Protein AF-A0A7J9MGR2-F1 (afdb_monomer_lite)

Radius of gyration: 21.32 Å; chains: 1; bounding box: 45×54×62 Å

Organism: Gossypium schwendimanii (NCBI:txid34291)

InterPro domains:
  IPR002013 SAC domain [PF02383] (3-116)
  IPR002013 SAC domain [PF02383] (129-214)
  IPR002013 SAC domain [PS50275] (44-270)

Structure (mmCIF, N/CA/C/O backbone):
data_AF-A0A7J9MGR2-F1
#
_entry.id   AF-A0A7J9MGR2-F1
#
loop_
_atom_site.group_PDB
_atom_site.id
_atom_site.type_symbol
_atom_site.label_atom_id
_atom_site.label_alt_id
_atom_site.label_comp_id
_atom_site.label_asym_id
_atom_site.label_entity_id
_atom_site.label_seq_id
_atom_site.pdbx_PDB_ins_code
_atom_site.Cartn_x
_atom_site.Cartn_y
_atom_site.Cartn_z
_atom_site.occupancy
_atom_site.B_iso_or_equiv
_atom_site.auth_seq_id
_atom_site.auth_comp_id
_atom_site.auth_asym_id
_atom_site.auth_atom_id
_atom_site.pdbx_PDB_model_num
ATOM 1 N N . LYS A 1 1 ? -20.712 -8.574 -1.474 1.00 91.88 1 LYS A N 1
ATOM 2 C CA . LYS A 1 1 ? -21.134 -8.616 -2.902 1.00 91.88 1 LYS A CA 1
ATOM 3 C C . LYS A 1 1 ? -19.896 -8.858 -3.752 1.00 91.88 1 LYS A C 1
ATOM 5 O O . LYS A 1 1 ? -18.931 -8.145 -3.523 1.00 91.88 1 LYS A O 1
ATOM 10 N N . CYS A 1 2 ? -19.903 -9.823 -4.676 1.00 92.25 2 CYS A N 1
ATOM 11 C CA . CYS A 1 2 ? -18.797 -9.977 -5.629 1.00 92.25 2 CYS A CA 1
ATOM 12 C C . CYS A 1 2 ? -18.753 -8.750 -6.557 1.00 92.25 2 CYS A C 1
ATOM 14 O O . CYS A 1 2 ? -19.798 -8.337 -7.066 1.00 92.25 2 CYS A O 1
ATOM 16 N N . VAL A 1 3 ? -17.585 -8.123 -6.692 1.00 89.81 3 VAL A N 1
ATOM 17 C CA . VAL A 1 3 ? -17.393 -6.878 -7.463 1.00 89.81 3 VAL A CA 1
ATOM 18 C C . VAL A 1 3 ? -16.413 -7.024 -8.623 1.00 89.81 3 VAL A C 1
ATOM 20 O O . VAL A 1 3 ? -16.317 -6.115 -9.437 1.00 89.81 3 VAL A O 1
ATOM 23 N N . GLY A 1 4 ? -15.722 -8.156 -8.717 1.00 86.38 4 GLY A N 1
ATOM 24 C CA . GLY A 1 4 ? -14.747 -8.432 -9.763 1.00 86.38 4 GLY A CA 1
ATOM 25 C C . GLY A 1 4 ? -13.870 -9.617 -9.387 1.00 86.38 4 GLY A C 1
ATOM 26 O O . GLY A 1 4 ? -14.163 -10.335 -8.428 1.00 86.38 4 GLY A O 1
ATOM 27 N N . SER A 1 5 ? -12.783 -9.788 -10.128 1.00 85.56 5 SER A N 1
ATOM 28 C CA . SER A 1 5 ? -11.755 -10.787 -9.856 1.00 85.56 5 SER A CA 1
ATOM 29 C C . SER A 1 5 ? -10.364 -10.164 -9.902 1.00 85.56 5 SER A C 1
ATOM 31 O O . SER A 1 5 ? -10.114 -9.283 -10.720 1.00 85.56 5 SER A O 1
ATOM 33 N N . TYR A 1 6 ? -9.463 -10.656 -9.061 1.00 85.75 6 TYR A N 1
ATOM 34 C CA . TYR A 1 6 ? -8.044 -10.330 -9.046 1.00 85.75 6 TYR A CA 1
ATOM 35 C C . TYR A 1 6 ? -7.254 -11.599 -9.341 1.00 85.75 6 TYR A C 1
ATOM 37 O O . TYR A 1 6 ? -7.359 -12.567 -8.590 1.00 85.75 6 TYR A O 1
ATOM 45 N N . LEU A 1 7 ? -6.520 -11.621 -10.458 1.00 83.06 7 LEU A N 1
ATOM 46 C CA . LEU A 1 7 ? -5.761 -12.798 -10.906 1.00 83.06 7 LEU A CA 1
ATOM 47 C C . LEU A 1 7 ? -6.623 -14.079 -10.970 1.00 83.06 7 LEU A C 1
ATOM 49 O O . LEU A 1 7 ? -6.182 -15.163 -10.611 1.00 83.06 7 LEU A O 1
ATOM 53 N N . GLY A 1 8 ? -7.890 -13.943 -11.377 1.00 85.69 8 GLY A N 1
ATOM 54 C CA . GLY A 1 8 ? -8.864 -15.043 -11.425 1.00 85.69 8 GLY A CA 1
ATOM 55 C C . GLY A 1 8 ? -9.597 -15.338 -10.108 1.00 85.69 8 GLY A C 1
ATOM 56 O O . GLY A 1 8 ? -10.613 -16.030 -10.127 1.00 85.69 8 GLY A O 1
ATOM 57 N N . HIS A 1 9 ? -9.169 -14.767 -8.981 1.00 90.25 9 HIS A N 1
ATOM 58 C CA . HIS A 1 9 ? -9.813 -14.960 -7.680 1.00 90.25 9 HIS A CA 1
ATOM 59 C C . HIS A 1 9 ? -10.919 -13.927 -7.429 1.00 90.25 9 HIS A C 1
ATOM 61 O O . HIS A 1 9 ? -10.716 -12.741 -7.692 1.00 90.25 9 HIS A O 1
ATOM 67 N N . PRO A 1 10 ? -12.087 -14.316 -6.893 1.00 92.38 10 PRO A N 1
ATOM 68 C CA . PRO A 1 10 ? -13.193 -13.394 -6.662 1.00 92.38 10 PRO A CA 1
ATOM 69 C C . PRO A 1 10 ? -12.875 -12.362 -5.570 1.00 92.38 10 PRO A C 1
ATOM 71 O O . PRO A 1 10 ? -12.363 -12.689 -4.497 1.00 92.38 10 PRO A O 1
ATOM 74 N N . ILE A 1 11 ? -13.252 -11.109 -5.825 1.00 92.56 11 ILE A N 1
ATOM 75 C CA . ILE A 1 11 ? -13.156 -9.996 -4.877 1.00 92.56 11 ILE A CA 1
ATOM 76 C C . ILE A 1 11 ? -14.552 -9.646 -4.376 1.00 92.56 11 ILE A C 1
ATOM 78 O O . ILE A 1 11 ? -15.488 -9.421 -5.154 1.00 92.56 11 ILE A O 1
ATOM 82 N N . PHE A 1 12 ? -14.688 -9.508 -3.063 1.00 94.44 12 PHE A N 1
ATOM 83 C CA . PHE A 1 12 ? -15.935 -9.158 -2.410 1.00 94.44 12 PHE A CA 1
ATOM 84 C C . PHE A 1 12 ? -15.853 -7.781 -1.760 1.00 94.44 12 PHE A C 1
ATOM 86 O O . PHE A 1 12 ? -14.932 -7.476 -1.014 1.00 94.44 12 PHE A O 1
ATOM 93 N N . LYS A 1 13 ? -16.878 -6.962 -1.999 1.00 93.94 13 LYS A N 1
ATOM 94 C CA . LYS A 1 13 ? -17.123 -5.709 -1.282 1.00 93.94 13 LYS A CA 1
ATOM 95 C C . LYS A 1 13 ? -18.045 -5.947 -0.090 1.00 93.94 13 LYS A C 1
ATOM 97 O O . LYS A 1 13 ? -19.117 -6.558 -0.252 1.00 93.94 13 LYS A O 1
ATOM 102 N N . VAL A 1 14 ? -17.668 -5.418 1.072 1.00 94.25 14 VAL A N 1
ATOM 103 C CA . VAL A 1 14 ? -18.518 -5.369 2.271 1.00 94.25 14 VAL A CA 1
ATOM 104 C C . VAL A 1 14 ? -19.678 -4.403 2.014 1.00 94.25 14 VAL A C 1
ATOM 106 O O . VAL A 1 14 ? -19.471 -3.258 1.619 1.00 94.25 14 VAL A O 1
ATOM 109 N N . ILE A 1 15 ? -20.912 -4.883 2.188 1.00 93.38 15 ILE A N 1
ATOM 110 C CA . ILE A 1 15 ? -22.134 -4.100 1.917 1.00 93.38 15 ILE A CA 1
ATOM 111 C C . ILE A 1 15 ? -22.604 -3.366 3.175 1.00 93.38 15 ILE A C 1
ATOM 113 O O . ILE A 1 15 ? -23.103 -2.249 3.094 1.00 93.38 15 ILE A O 1
ATOM 117 N N . SER A 1 16 ? -22.454 -4.008 4.329 1.00 92.19 16 SER A N 1
ATOM 118 C CA . SER A 1 16 ? -22.899 -3.494 5.617 1.00 92.19 16 SER A CA 1
ATOM 119 C C . SER A 1 16 ? -22.013 -4.044 6.721 1.00 92.19 16 SER A C 1
ATOM 121 O O . SER A 1 16 ? -21.716 -5.241 6.726 1.00 92.19 16 SER A O 1
ATOM 123 N N . LEU A 1 17 ? -21.662 -3.190 7.674 1.00 91.81 17 LEU A N 1
ATOM 124 C CA . LEU A 1 17 ? -21.061 -3.582 8.939 1.00 91.81 17 LEU A CA 1
ATOM 125 C C . LEU A 1 17 ? -22.097 -3.443 10.049 1.00 91.81 17 LEU A C 1
ATOM 127 O O . LEU A 1 17 ? -22.941 -2.548 10.017 1.00 91.81 17 LEU A O 1
ATOM 131 N N . LYS A 1 18 ? -22.033 -4.348 11.022 1.00 90.19 18 LYS A N 1
ATOM 132 C CA . LYS A 1 18 ? -22.873 -4.305 12.213 1.00 90.19 18 LYS A CA 1
ATOM 133 C C . LYS A 1 18 ? -22.039 -4.693 13.422 1.00 90.19 18 LYS A C 1
ATOM 135 O O . LYS A 1 18 ? -21.457 -5.775 13.451 1.00 90.19 18 LYS A O 1
ATOM 140 N N . VAL A 1 19 ? -22.018 -3.827 14.418 1.00 86.12 19 VAL A N 1
ATOM 141 C CA . VAL A 1 19 ? -21.391 -4.053 15.710 1.00 86.12 19 VAL A CA 1
ATOM 142 C C . VAL A 1 19 ? -22.407 -4.749 16.603 1.00 86.12 19 VAL A C 1
ATOM 144 O O . VAL A 1 19 ? -23.507 -4.252 16.854 1.00 86.12 19 VAL A O 1
ATOM 147 N N . LEU A 1 20 ? -22.049 -5.947 17.055 1.00 85.31 20 LEU A N 1
ATOM 148 C CA . LEU A 1 20 ? -22.888 -6.755 17.926 1.00 85.31 20 LEU A CA 1
ATOM 149 C C . LEU A 1 20 ? -22.376 -6.628 19.365 1.00 85.31 20 LEU A C 1
ATOM 151 O O . LEU A 1 20 ? -21.261 -7.064 19.647 1.00 85.31 20 LEU A O 1
ATOM 155 N N . PRO A 1 21 ? -23.155 -6.036 20.284 1.00 79.94 21 PRO A N 1
ATOM 156 C CA . PRO A 1 21 ? -22.754 -5.952 21.678 1.00 79.94 21 PRO A CA 1
ATOM 157 C C . PRO A 1 21 ? -22.824 -7.335 22.335 1.00 79.94 21 PRO A C 1
ATOM 159 O O . PRO A 1 21 ? -23.842 -8.026 22.255 1.00 79.94 21 PRO A O 1
ATOM 162 N N . CYS A 1 22 ? -21.758 -7.717 23.034 1.00 68.88 22 CYS A N 1
ATOM 163 C CA . CYS A 1 22 ? -21.736 -8.916 23.861 1.00 68.88 22 CYS A CA 1
ATOM 164 C C . CYS A 1 22 ? -22.220 -8.547 25.284 1.00 68.88 22 CYS A C 1
ATOM 166 O O . CYS A 1 22 ? -21.440 -8.098 26.111 1.00 68.88 22 CYS A O 1
ATOM 168 N N . VAL A 1 23 ? -23.514 -8.769 25.560 1.00 67.56 23 VAL A N 1
ATOM 169 C CA . VAL A 1 23 ? -24.157 -8.895 26.898 1.00 67.56 23 VAL A CA 1
ATOM 170 C C . VAL A 1 23 ? -24.705 -7.640 27.640 1.00 67.56 23 VAL A C 1
ATOM 172 O O . VAL A 1 23 ? -24.005 -6.843 28.250 1.00 67.56 23 VAL A O 1
ATOM 175 N N . HIS A 1 24 ? -26.045 -7.581 27.671 1.00 57.78 24 HIS A N 1
ATOM 176 C CA . HIS A 1 24 ? -27.055 -7.362 28.740 1.00 57.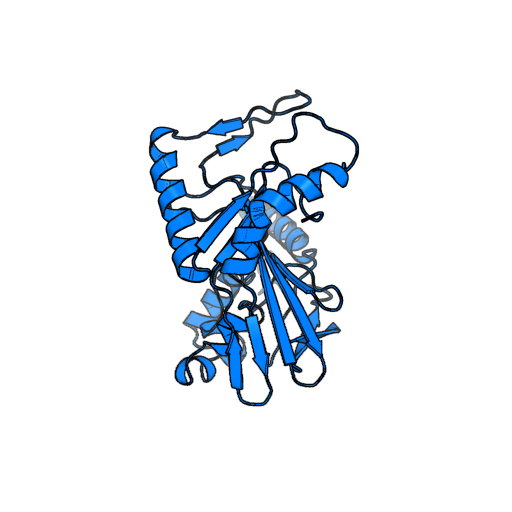78 24 HIS A CA 1
ATOM 177 C C . HIS A 1 24 ? -26.821 -6.689 30.129 1.00 57.78 24 HIS A C 1
ATOM 179 O O . HIS A 1 24 ? -27.777 -6.695 30.910 1.00 57.78 24 HIS A O 1
ATOM 185 N N . SER A 1 25 ? -25.697 -6.060 30.497 1.00 57.03 25 SER A N 1
ATOM 186 C CA . SER A 1 25 ? -25.506 -5.575 31.896 1.00 57.03 25 SER A CA 1
ATOM 187 C C . SER A 1 25 ? -25.773 -4.084 32.189 1.00 57.03 25 SER A C 1
ATOM 189 O O . SER A 1 25 ? -25.317 -3.575 33.211 1.00 57.03 25 SER A O 1
ATOM 191 N N . VAL A 1 26 ? -26.565 -3.368 31.383 1.00 55.06 26 VAL A N 1
ATOM 192 C CA . VAL A 1 26 ? -26.834 -1.920 31.607 1.00 55.06 26 VAL A CA 1
ATOM 193 C C . VAL A 1 26 ? -27.672 -1.637 32.874 1.00 55.06 26 VAL A C 1
ATOM 195 O O . VAL A 1 26 ? -27.828 -0.490 33.302 1.00 55.06 26 VAL A O 1
ATOM 198 N N . LYS A 1 27 ? -28.228 -2.673 33.517 1.00 58.03 27 LYS A N 1
ATOM 199 C CA . LYS A 1 27 ? -29.081 -2.488 34.702 1.00 58.03 27 LYS A CA 1
ATOM 200 C C . LYS A 1 27 ? -28.315 -1.996 35.940 1.00 58.03 27 LYS A C 1
ATOM 202 O O . LYS A 1 27 ? -28.916 -1.267 36.721 1.00 58.03 27 LYS A O 1
ATOM 207 N N . ASN A 1 28 ? -27.014 -2.290 36.072 1.00 62.38 28 ASN A N 1
ATOM 208 C CA . ASN A 1 28 ? -26.230 -1.984 37.283 1.00 62.38 28 ASN A CA 1
ATOM 209 C C . ASN A 1 28 ? -25.047 -1.011 37.070 1.00 62.38 28 ASN A C 1
ATOM 211 O O . ASN A 1 28 ? -24.280 -0.794 38.004 1.00 62.38 28 ASN A O 1
ATOM 215 N N . SER A 1 29 ? -24.877 -0.423 35.882 1.00 73.62 29 SER A N 1
ATOM 216 C CA . SER A 1 29 ? -23.760 0.497 35.600 1.00 73.62 29 SER A CA 1
ATOM 217 C C . SER A 1 29 ? -23.978 1.896 36.193 1.00 73.62 29 SER A C 1
ATOM 219 O O . SER A 1 29 ? -25.113 2.399 36.225 1.00 73.62 29 SER A O 1
ATOM 221 N N . THR A 1 30 ? -22.888 2.551 36.613 1.00 81.94 30 THR A N 1
ATOM 222 C CA . THR A 1 30 ? -22.917 3.929 37.135 1.00 81.94 30 THR A CA 1
ATOM 223 C C . THR A 1 30 ? -23.313 4.940 36.042 1.00 81.94 30 THR A C 1
ATOM 225 O O . THR A 1 30 ? -23.204 4.640 34.846 1.00 81.94 30 THR A O 1
ATOM 228 N N . PRO A 1 31 ? -23.791 6.147 36.401 1.00 81.50 31 PRO A N 1
ATOM 229 C CA . PRO A 1 31 ? -24.117 7.195 35.428 1.00 81.50 31 PRO A CA 1
ATOM 230 C C . PRO A 1 31 ? -22.944 7.561 34.503 1.00 81.50 31 PRO A C 1
ATOM 232 O O . PRO A 1 31 ? -23.142 7.775 33.306 1.00 81.50 31 PRO A O 1
ATOM 235 N N . GLU A 1 32 ? -21.720 7.578 35.028 1.00 82.62 32 GLU A N 1
ATOM 236 C CA . GLU A 1 32 ? -20.496 7.884 34.285 1.00 82.62 32 GLU A CA 1
ATOM 237 C C . GLU A 1 32 ? -20.170 6.776 33.278 1.00 82.62 32 GLU A C 1
ATOM 239 O O . GLU A 1 32 ? -19.890 7.071 32.117 1.00 82.62 32 GLU A O 1
ATOM 244 N N . GLN A 1 33 ? -20.294 5.505 33.679 1.00 80.56 33 GLN A N 1
ATOM 245 C CA . GLN A 1 33 ? -20.116 4.358 32.781 1.00 80.56 33 GLN A CA 1
ATOM 246 C C . GLN A 1 33 ? -21.119 4.400 31.627 1.00 80.56 33 GLN A C 1
ATOM 248 O O . GLN A 1 33 ? -20.733 4.259 30.470 1.00 80.56 33 GLN A O 1
ATOM 253 N N . LYS A 1 34 ? -22.390 4.708 31.915 1.00 80.94 34 LYS A N 1
ATOM 254 C CA . LYS A 1 34 ? -23.427 4.876 30.882 1.00 80.94 34 LYS A CA 1
ATOM 255 C C . LYS A 1 34 ? -23.109 6.019 29.921 1.00 80.94 34 LYS A C 1
ATOM 257 O O . LYS A 1 34 ? -23.429 5.928 28.737 1.00 80.94 34 LYS A O 1
ATOM 262 N N . LYS A 1 35 ? -22.504 7.110 30.400 1.00 85.50 35 LYS A N 1
ATOM 263 C CA . LYS A 1 35 ? -22.091 8.230 29.543 1.00 85.50 35 LYS A CA 1
ATOM 264 C C . LYS A 1 35 ? -20.983 7.804 28.577 1.00 85.50 35 LYS A C 1
ATOM 266 O O . LYS A 1 35 ? -21.115 8.044 27.381 1.00 85.50 35 LYS A O 1
ATOM 271 N N . VAL A 1 36 ? -19.955 7.128 29.086 1.00 85.06 36 VAL A N 1
ATOM 272 C CA . VAL A 1 36 ? -18.818 6.634 28.293 1.00 85.06 36 VAL A CA 1
ATOM 273 C C . VAL A 1 36 ? -19.258 5.559 27.292 1.00 85.06 36 VAL A C 1
ATOM 275 O O . VAL A 1 36 ? -18.935 5.650 26.110 1.00 85.06 36 VAL A O 1
ATOM 278 N N . GLU A 1 37 ? -20.070 4.587 27.711 1.00 83.19 37 GLU A N 1
ATOM 279 C CA . GLU A 1 37 ? -20.631 3.562 26.817 1.00 83.19 37 GLU A CA 1
ATOM 280 C C . GLU A 1 37 ? -21.461 4.177 25.685 1.00 83.19 37 GLU A C 1
ATOM 282 O O . GLU A 1 37 ? -21.371 3.739 24.536 1.00 83.19 37 GLU A O 1
ATOM 287 N N . ASN A 1 38 ? -22.250 5.215 25.980 1.00 83.88 38 ASN A N 1
ATOM 288 C CA . ASN A 1 38 ? -23.012 5.939 24.964 1.00 83.88 38 ASN A CA 1
ATOM 289 C C . ASN A 1 38 ? -22.102 6.667 23.968 1.00 83.88 38 ASN A C 1
ATOM 291 O O . ASN A 1 38 ? -22.426 6.724 22.781 1.00 83.88 38 ASN A O 1
ATOM 295 N N . GLU A 1 39 ? -20.985 7.223 24.428 1.00 86.75 39 GLU A N 1
ATOM 296 C CA . GLU A 1 39 ? -20.002 7.888 23.575 1.00 86.75 39 GLU A CA 1
ATOM 297 C C . GLU A 1 39 ? -19.312 6.890 22.637 1.00 86.75 39 GLU A C 1
ATOM 299 O O . GLU A 1 39 ? -19.376 7.057 21.417 1.00 86.75 39 GLU A O 1
ATOM 304 N N . PHE A 1 40 ? -18.796 5.777 23.165 1.00 85.81 40 PHE A N 1
ATOM 305 C CA . PHE A 1 40 ? -18.232 4.703 22.340 1.00 85.81 40 PHE A CA 1
ATOM 306 C C . PHE A 1 40 ? -19.260 4.100 21.384 1.00 85.81 40 PHE A C 1
ATOM 308 O O . PHE A 1 40 ? -18.958 3.875 20.216 1.00 85.81 40 PHE A O 1
ATOM 315 N N . SER A 1 41 ? -20.503 3.906 21.827 1.00 84.25 41 SER A N 1
ATOM 316 C CA . SER A 1 41 ? -21.581 3.416 20.960 1.00 84.25 41 SER A CA 1
ATOM 317 C C . SER A 1 41 ? -21.854 4.358 19.786 1.00 84.25 41 SER A C 1
ATOM 319 O O . SER A 1 41 ? -22.190 3.899 18.694 1.00 84.25 41 SER A O 1
ATOM 321 N N . ARG A 1 42 ? -21.718 5.678 19.975 1.00 86.31 42 ARG A N 1
ATOM 322 C CA . ARG A 1 42 ? -21.828 6.651 18.877 1.00 86.31 42 ARG A CA 1
ATOM 323 C C . ARG A 1 42 ? -20.659 6.522 17.907 1.00 86.31 42 ARG A C 1
ATOM 325 O O . ARG A 1 42 ? -20.906 6.498 16.706 1.00 86.31 42 ARG A O 1
ATOM 332 N N . LEU A 1 43 ? -19.431 6.390 18.406 1.00 86.69 43 LEU A N 1
ATOM 333 C CA . LEU A 1 43 ? -18.241 6.198 17.568 1.00 86.69 43 LEU A CA 1
ATOM 334 C C . LEU A 1 43 ? -18.318 4.893 16.761 1.00 86.69 43 LEU A C 1
ATOM 336 O O . LEU A 1 43 ? -18.082 4.894 15.556 1.00 86.69 43 LEU A O 1
ATOM 340 N N . LEU A 1 44 ? -18.758 3.800 17.385 1.00 86.25 44 LEU A N 1
ATOM 341 C CA . LEU A 1 44 ? -18.953 2.511 16.719 1.00 86.25 44 LEU A CA 1
ATOM 342 C C . LEU A 1 44 ? -20.004 2.595 15.604 1.00 86.25 44 LEU A C 1
ATOM 344 O O . LEU A 1 44 ? -19.780 2.072 14.516 1.00 86.25 44 LEU A O 1
ATOM 348 N N . LYS A 1 45 ? -21.102 3.334 15.813 1.00 85.75 45 LYS A N 1
ATOM 349 C CA . LYS A 1 45 ? -22.097 3.607 14.757 1.00 85.75 45 LYS A CA 1
ATOM 350 C C . LYS A 1 45 ? -21.539 4.420 13.589 1.00 85.75 45 LYS A C 1
ATOM 352 O O . LYS A 1 45 ? -22.058 4.318 12.479 1.00 85.75 45 LYS A O 1
ATOM 357 N N . VAL A 1 46 ? -20.527 5.257 13.819 1.00 86.00 46 VAL A N 1
ATOM 358 C CA . VAL A 1 46 ? -19.813 5.945 12.732 1.00 86.00 46 VAL A CA 1
ATOM 359 C C . VAL A 1 46 ? -18.932 4.947 11.985 1.00 86.00 46 VAL A C 1
ATOM 361 O O . VAL A 1 46 ? -18.991 4.902 10.759 1.00 86.00 46 VAL A O 1
ATOM 364 N N . ALA A 1 47 ? -18.203 4.088 12.700 1.00 83.44 47 ALA A N 1
ATOM 365 C CA . ALA A 1 47 ? -17.3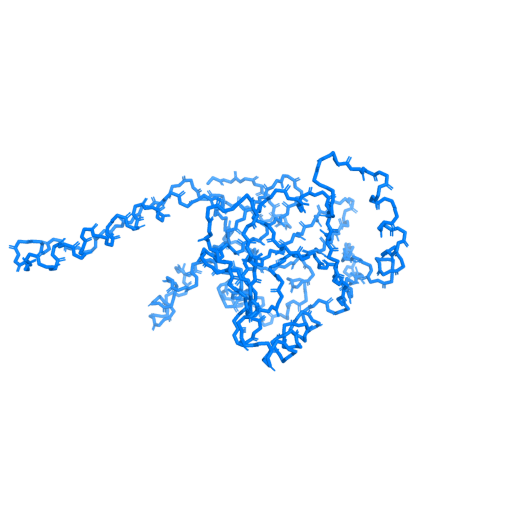83 3.042 12.092 1.00 83.44 47 ALA A CA 1
ATOM 366 C C . ALA A 1 47 ? -18.210 2.045 11.253 1.00 83.44 47 ALA A C 1
ATOM 368 O O . ALA A 1 47 ? -17.759 1.625 10.191 1.00 83.44 47 ALA A O 1
ATOM 369 N N . GLU A 1 48 ? -19.454 1.734 11.637 1.00 87.50 48 GLU A N 1
ATOM 370 C CA . GLU A 1 48 ? -20.377 0.913 10.827 1.00 87.50 48 GLU A CA 1
ATOM 371 C C . GLU A 1 48 ? -20.676 1.505 9.439 1.00 87.50 48 GLU A C 1
ATOM 373 O O . GLU A 1 48 ? -21.030 0.774 8.514 1.00 87.50 48 GLU A O 1
ATOM 378 N N . ARG A 1 49 ? -20.526 2.825 9.275 1.00 86.56 49 ARG A N 1
ATOM 379 C CA . ARG A 1 49 ? -20.718 3.528 7.997 1.00 86.56 49 ARG A CA 1
ATOM 380 C C . ARG A 1 49 ? -19.461 3.544 7.132 1.00 86.56 49 ARG A C 1
ATOM 382 O O . ARG A 1 49 ? -19.479 4.165 6.072 1.00 86.56 49 ARG A O 1
ATOM 389 N N . THR A 1 50 ? -18.384 2.883 7.558 1.00 86.69 50 THR A N 1
ATOM 390 C CA . THR A 1 50 ? -17.158 2.768 6.764 1.00 86.69 50 THR A CA 1
ATOM 391 C C . THR A 1 50 ? -17.471 2.090 5.437 1.00 86.69 50 THR A C 1
ATOM 393 O O . THR A 1 50 ? -17.978 0.969 5.384 1.00 86.69 50 THR A O 1
ATOM 396 N N . THR A 1 51 ? -17.163 2.780 4.344 1.00 87.31 51 THR A N 1
ATOM 397 C CA . THR A 1 51 ? -17.347 2.275 2.983 1.00 87.31 51 THR A CA 1
ATOM 398 C C . THR A 1 51 ? -16.014 1.942 2.330 1.00 87.31 51 THR A C 1
ATOM 400 O O . THR A 1 51 ? -14.970 2.440 2.740 1.00 87.31 51 THR A O 1
ATOM 403 N N . GLY A 1 52 ? -16.066 1.160 1.250 1.00 88.75 52 GLY A N 1
ATOM 404 C CA . GLY A 1 52 ? -14.874 0.853 0.456 1.00 88.75 52 GLY A CA 1
ATOM 405 C C . GLY A 1 52 ? -14.014 -0.245 1.071 1.00 88.75 52 GLY A C 1
ATOM 406 O O . GLY A 1 52 ? -12.807 -0.234 0.889 1.00 88.75 52 GLY A O 1
ATOM 407 N N . LEU A 1 53 ? -14.628 -1.178 1.798 1.00 92.88 53 LEU A N 1
ATOM 408 C CA . LEU A 1 53 ? -13.943 -2.346 2.338 1.00 92.88 53 LEU A CA 1
ATOM 409 C C . LEU A 1 53 ? -14.074 -3.530 1.379 1.00 92.88 53 LEU A C 1
ATOM 411 O O . LEU A 1 53 ? -15.184 -3.854 0.932 1.00 92.88 53 LEU A O 1
ATOM 415 N N . TYR A 1 54 ? -12.948 -4.177 1.096 1.00 93.31 54 TYR A N 1
ATOM 416 C CA . TYR A 1 54 ? -12.844 -5.311 0.186 1.00 93.31 54 TYR A CA 1
ATOM 417 C C . TYR A 1 54 ? -12.046 -6.448 0.817 1.00 93.31 54 TYR A C 1
ATOM 419 O O . TYR A 1 54 ? -11.187 -6.230 1.668 1.00 93.31 54 TYR A O 1
ATOM 427 N N . PHE A 1 55 ? -12.347 -7.668 0.395 1.00 94.88 55 PHE A N 1
ATOM 428 C CA . PHE A 1 55 ? -11.636 -8.871 0.804 1.00 94.88 55 PHE A CA 1
ATOM 429 C C . PHE A 1 55 ? -11.739 -9.939 -0.289 1.00 94.88 55 PHE A C 1
ATOM 431 O O . PHE A 1 55 ? -12.612 -9.878 -1.163 1.00 94.88 55 PHE A O 1
ATOM 438 N N . SER A 1 56 ? -10.872 -10.941 -0.216 1.00 94.31 56 SER A N 1
ATOM 439 C CA . SER A 1 56 ? -11.010 -12.192 -0.955 1.00 94.31 56 SER A CA 1
ATOM 440 C C . SER A 1 56 ? -10.760 -13.358 -0.005 1.00 94.31 56 SER A C 1
ATOM 442 O O . SER A 1 56 ? -10.002 -13.223 0.953 1.00 94.31 56 SER A O 1
ATOM 444 N N . TYR A 1 57 ? -11.432 -14.481 -0.248 1.00 94.50 57 TYR A N 1
ATOM 445 C CA . TYR A 1 57 ? -11.198 -15.718 0.500 1.00 94.50 57 TYR A CA 1
ATOM 446 C C . TYR A 1 57 ? -9.992 -16.495 -0.031 1.00 94.50 57 TYR A C 1
ATOM 448 O O . TYR A 1 57 ? -9.422 -17.296 0.703 1.00 94.50 57 TYR A O 1
ATOM 456 N N . ASP A 1 58 ? -9.603 -16.238 -1.282 1.00 92.38 58 ASP A N 1
ATOM 457 C CA . ASP A 1 58 ? -8.684 -17.098 -2.028 1.00 92.38 58 ASP A CA 1
ATOM 458 C C . ASP A 1 58 ? -7.349 -16.414 -2.344 1.00 92.38 58 ASP A C 1
ATOM 460 O O . ASP A 1 58 ? -6.395 -17.076 -2.739 1.00 92.38 58 ASP A O 1
ATOM 464 N N . THR A 1 59 ? -7.267 -15.090 -2.189 1.00 91.44 59 THR A N 1
ATOM 465 C CA . THR A 1 59 ? -6.056 -14.323 -2.496 1.00 91.44 59 THR A CA 1
ATOM 466 C C . THR A 1 59 ? -5.847 -13.165 -1.529 1.00 91.44 59 THR A C 1
ATOM 468 O O . THR A 1 59 ? -6.786 -12.645 -0.919 1.00 91.44 59 THR A O 1
ATOM 471 N N . ASN A 1 60 ? -4.593 -12.755 -1.381 1.00 92.19 60 ASN A N 1
ATOM 472 C CA . ASN A 1 60 ? -4.202 -11.680 -0.490 1.00 92.19 60 ASN A CA 1
ATOM 473 C C . ASN A 1 60 ? -4.216 -10.332 -1.230 1.00 92.19 60 ASN A C 1
ATOM 475 O O . ASN A 1 60 ? -3.299 -10.015 -1.975 1.00 92.19 60 ASN A O 1
ATOM 479 N N . LEU A 1 61 ? -5.237 -9.515 -0.961 1.00 91.94 61 LEU A N 1
ATOM 480 C CA . LEU A 1 61 ? -5.407 -8.188 -1.574 1.00 91.94 61 LEU A CA 1
ATOM 481 C C . LEU A 1 61 ? -4.500 -7.096 -0.983 1.00 91.94 61 LEU A C 1
ATOM 483 O O . LEU A 1 61 ? -4.521 -5.962 -1.452 1.00 91.94 61 LEU A O 1
ATOM 487 N N . THR A 1 62 ? -3.754 -7.397 0.083 1.00 92.69 62 THR A N 1
ATOM 488 C CA . THR A 1 62 ? -2.845 -6.427 0.720 1.00 92.69 62 THR A CA 1
ATOM 489 C C . THR A 1 62 ? -1.496 -6.327 0.006 1.00 92.69 62 THR A C 1
ATOM 491 O O . THR A 1 62 ? -0.682 -5.490 0.367 1.00 92.69 62 THR A O 1
ATOM 494 N N . LEU A 1 63 ? -1.226 -7.188 -0.972 1.00 92.12 63 LEU A N 1
ATOM 495 C CA . LEU A 1 63 ? 0.027 -7.213 -1.717 1.00 92.12 63 LEU A CA 1
ATOM 496 C C . LEU A 1 63 ? -0.248 -6.926 -3.191 1.00 92.12 63 LEU A C 1
ATOM 498 O O . LEU A 1 63 ? -1.266 -7.369 -3.716 1.00 92.12 63 LEU A O 1
ATOM 502 N N . SER A 1 64 ? 0.688 -6.245 -3.853 1.00 92.88 64 SER A N 1
ATOM 503 C CA . SER A 1 64 ? 0.679 -6.108 -5.309 1.00 92.88 64 SER A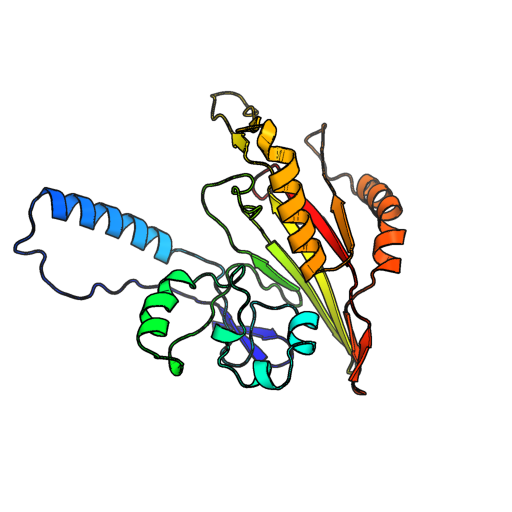 CA 1
ATOM 504 C C . SER A 1 64 ? 0.950 -7.441 -6.006 1.00 92.88 64 SER A C 1
ATOM 506 O O . SER A 1 64 ? 1.526 -8.366 -5.427 1.00 92.88 64 SER A O 1
ATOM 508 N N . THR A 1 65 ? 0.614 -7.520 -7.291 1.00 92.25 65 THR A N 1
ATOM 509 C CA . THR A 1 65 ? 0.797 -8.700 -8.146 1.00 92.25 65 THR A CA 1
ATOM 510 C C . THR A 1 65 ? 2.248 -9.173 -8.136 1.00 92.25 65 THR A C 1
ATOM 512 O O . THR A 1 65 ? 2.499 -10.363 -7.954 1.00 92.25 65 THR A O 1
ATOM 515 N N . GLN A 1 66 ? 3.209 -8.250 -8.265 1.00 94.19 66 GLN A N 1
ATOM 516 C CA . GLN A 1 66 ? 4.635 -8.582 -8.195 1.00 94.19 66 GLN A CA 1
ATOM 517 C C . GLN A 1 66 ? 4.998 -9.185 -6.834 1.00 94.19 66 GLN A C 1
ATOM 519 O O . GLN A 1 66 ? 5.592 -10.258 -6.769 1.00 94.19 66 GLN A O 1
ATOM 524 N N . ARG A 1 67 ? 4.572 -8.550 -5.733 1.00 92.88 67 ARG A N 1
ATOM 525 C CA . ARG A 1 67 ? 4.867 -9.041 -4.378 1.00 92.88 67 ARG A CA 1
ATOM 526 C C . ARG A 1 67 ? 4.220 -10.396 -4.102 1.00 92.88 67 ARG A C 1
ATOM 528 O O . ARG A 1 67 ? 4.831 -11.221 -3.434 1.00 92.88 67 ARG A O 1
ATOM 535 N N . LEU A 1 68 ? 3.017 -10.642 -4.617 1.00 91.81 68 LEU A N 1
ATOM 536 C CA . LEU A 1 68 ? 2.353 -11.945 -4.541 1.00 91.81 68 LEU A CA 1
ATOM 537 C C . LEU A 1 68 ? 3.091 -13.016 -5.333 1.00 91.81 68 LEU A C 1
ATOM 539 O O . LEU A 1 68 ? 3.213 -14.151 -4.868 1.00 91.81 68 LEU A O 1
ATOM 543 N N . TYR A 1 69 ? 3.583 -12.665 -6.520 1.00 91.44 69 TYR A N 1
ATOM 544 C CA . TYR A 1 69 ? 4.369 -13.576 -7.338 1.00 91.44 69 TYR A CA 1
ATOM 545 C C . TYR A 1 69 ? 5.659 -13.978 -6.615 1.00 91.44 69 TYR A C 1
ATOM 547 O O . TYR A 1 69 ? 5.940 -15.174 -6.484 1.00 91.44 69 TYR A O 1
ATOM 555 N N . ASP A 1 70 ? 6.358 -12.986 -6.060 1.00 91.88 70 ASP A N 1
ATOM 556 C CA . ASP A 1 70 ? 7.631 -13.132 -5.352 1.00 91.88 70 ASP A CA 1
ATOM 557 C C . ASP A 1 70 ? 7.503 -13.772 -3.959 1.00 91.88 70 ASP A C 1
ATOM 559 O O . ASP A 1 70 ? 8.517 -14.102 -3.339 1.00 91.88 70 ASP A O 1
ATOM 563 N N . LEU A 1 71 ? 6.281 -14.003 -3.454 1.00 89.62 71 LEU A N 1
ATOM 564 C CA . LEU A 1 71 ? 6.091 -14.794 -2.239 1.00 89.62 71 LEU A CA 1
ATOM 565 C C . LEU A 1 71 ? 6.706 -16.186 -2.427 1.00 89.62 71 LEU A C 1
ATOM 567 O O . LEU A 1 71 ? 6.320 -16.955 -3.315 1.00 89.62 71 LEU A O 1
ATOM 571 N N . GLY A 1 72 ? 7.633 -16.532 -1.533 1.00 86.25 72 GLY A N 1
ATOM 572 C CA . GLY A 1 72 ? 8.214 -17.867 -1.473 1.00 86.25 72 GLY A CA 1
ATOM 573 C C . GLY A 1 72 ? 7.151 -18.947 -1.250 1.00 86.25 72 GLY A C 1
ATOM 574 O O . GLY A 1 72 ? 6.089 -18.693 -0.676 1.00 86.25 72 GLY A O 1
ATOM 575 N N . ASN A 1 73 ? 7.453 -20.176 -1.679 1.00 86.00 73 ASN A N 1
ATOM 576 C CA . ASN A 1 73 ? 6.531 -21.313 -1.573 1.00 86.00 73 ASN A CA 1
ATOM 577 C C . ASN A 1 73 ? 6.046 -21.549 -0.135 1.00 86.00 73 ASN A C 1
ATOM 579 O O . ASN A 1 73 ? 4.876 -21.854 0.070 1.00 86.00 73 ASN A O 1
ATOM 583 N N . GLU A 1 74 ? 6.916 -21.356 0.860 1.00 86.31 74 GLU A N 1
ATOM 584 C CA . GLU A 1 74 ? 6.547 -21.466 2.276 1.00 86.31 74 GLU A CA 1
ATOM 585 C C . GLU A 1 74 ? 5.513 -20.410 2.680 1.00 86.31 74 GLU A C 1
ATOM 587 O O . GLU A 1 74 ? 4.505 -20.736 3.305 1.00 86.31 74 GLU A O 1
ATOM 592 N N . SER A 1 75 ? 5.713 -19.156 2.266 1.00 87.00 75 SER A N 1
ATOM 593 C CA . SER A 1 75 ? 4.792 -18.059 2.566 1.00 87.00 75 SER A CA 1
ATOM 594 C C . SER A 1 75 ? 3.426 -18.259 1.912 1.00 87.00 75 SER A C 1
ATOM 596 O O . SER A 1 75 ? 2.411 -17.970 2.541 1.00 87.00 75 SER A O 1
ATOM 598 N N . LYS A 1 76 ? 3.379 -18.811 0.692 1.00 86.06 76 LYS A N 1
ATOM 599 C CA . LYS A 1 76 ? 2.126 -19.126 -0.022 1.00 86.06 76 LYS A CA 1
ATOM 600 C C . LYS A 1 76 ? 1.268 -20.174 0.698 1.00 86.06 76 LYS A C 1
ATOM 602 O O . LYS A 1 76 ? 0.054 -20.174 0.525 1.00 86.06 76 LYS A O 1
ATOM 607 N N . MET A 1 77 ? 1.876 -21.031 1.523 1.00 87.69 77 MET A N 1
ATOM 608 C CA . MET A 1 77 ? 1.168 -22.039 2.326 1.00 87.69 77 MET A CA 1
ATOM 609 C C . MET A 1 77 ? 0.601 -21.479 3.637 1.00 87.69 77 MET A C 1
ATOM 611 O O . MET A 1 77 ? -0.198 -22.143 4.299 1.00 87.69 77 MET A O 1
ATOM 615 N N . LEU A 1 78 ? 1.018 -20.278 4.047 1.00 90.94 78 LEU A N 1
ATOM 616 C CA . LEU A 1 78 ? 0.512 -19.656 5.265 1.00 90.94 78 LEU A CA 1
ATOM 617 C C . LEU A 1 78 ? -0.926 -19.151 5.067 1.00 90.94 78 LEU A C 1
ATOM 619 O O . LEU A 1 78 ? -1.314 -18.819 3.951 1.00 90.94 78 LEU A O 1
ATOM 623 N N . PRO A 1 79 ? -1.724 -19.008 6.136 1.00 92.06 79 PRO A N 1
ATOM 624 C CA . PRO A 1 79 ? -3.006 -18.312 6.058 1.00 92.06 79 PRO A CA 1
ATOM 625 C C . PRO A 1 79 ? -2.851 -16.877 5.528 1.00 92.06 79 PRO A C 1
ATOM 627 O O . PRO A 1 79 ? -1.864 -16.209 5.846 1.00 92.06 79 PRO A O 1
ATOM 630 N N . LEU A 1 80 ? -3.853 -16.368 4.796 1.00 92.88 80 LEU A N 1
ATOM 631 C CA . LEU A 1 80 ? -3.809 -15.042 4.154 1.00 92.88 80 LEU A CA 1
ATOM 632 C C . LEU A 1 80 ? -3.412 -13.911 5.115 1.00 92.88 80 LEU A C 1
ATOM 634 O O . LEU A 1 80 ? -2.662 -13.017 4.739 1.00 92.88 80 LEU A O 1
ATOM 638 N N . TRP A 1 81 ? -3.860 -13.961 6.372 1.00 91.94 81 TRP A N 1
ATOM 639 C CA . TRP A 1 81 ? -3.525 -12.948 7.377 1.00 91.94 81 TRP A CA 1
ATOM 640 C C . TRP A 1 81 ? -2.039 -12.908 7.753 1.00 91.94 81 TRP A C 1
ATOM 642 O O . TRP A 1 81 ? -1.544 -11.843 8.107 1.00 91.94 81 TRP A O 1
ATOM 652 N N . ARG A 1 82 ? -1.310 -14.029 7.652 1.00 91.81 82 ARG A N 1
ATOM 653 C CA . ARG A 1 82 ? 0.147 -14.069 7.882 1.00 91.81 82 ARG A CA 1
ATOM 654 C C . ARG A 1 82 ? 0.944 -13.597 6.677 1.00 91.81 82 ARG A C 1
ATOM 656 O O . ARG A 1 82 ? 2.090 -13.193 6.830 1.00 91.81 82 ARG A O 1
ATOM 663 N N . GLN A 1 83 ? 0.348 -13.683 5.493 1.00 92.62 83 GLN A N 1
ATOM 664 C CA . GLN A 1 83 ? 0.920 -13.143 4.263 1.00 92.62 83 GLN A CA 1
ATOM 665 C C . GLN A 1 83 ? 0.664 -11.635 4.134 1.00 92.62 83 GLN A C 1
ATOM 667 O O . GLN A 1 83 ? 1.287 -10.979 3.302 1.00 92.62 83 GLN A O 1
ATOM 672 N N . ALA A 1 84 ? -0.298 -11.101 4.891 1.00 91.75 84 ALA A N 1
ATOM 673 C CA . ALA A 1 84 ? -0.797 -9.750 4.714 1.00 91.75 84 ALA A CA 1
ATOM 674 C C . ALA A 1 84 ? 0.270 -8.687 5.007 1.00 91.75 84 ALA A C 1
ATOM 676 O O . ALA A 1 84 ? 0.993 -8.774 5.996 1.00 91.75 84 ALA A O 1
ATOM 677 N N . GLU A 1 85 ? 0.322 -7.647 4.176 1.00 90.50 85 GLU A N 1
ATOM 678 C CA . GLU A 1 85 ? 1.083 -6.435 4.460 1.00 90.50 85 GLU A CA 1
ATOM 679 C C . GLU A 1 85 ? 0.345 -5.633 5.546 1.00 90.50 85 GLU A C 1
ATOM 681 O O . GLU A 1 85 ? -0.772 -5.156 5.299 1.00 90.50 85 GLU A O 1
ATOM 686 N N . PRO A 1 86 ? 0.944 -5.445 6.740 1.00 89.94 86 PRO A N 1
ATOM 687 C CA . PRO A 1 86 ? 0.276 -4.788 7.863 1.00 89.94 86 PRO A CA 1
ATOM 688 C C . PRO A 1 86 ? -0.247 -3.388 7.528 1.00 89.94 86 PRO A C 1
ATOM 690 O O . PRO A 1 86 ? -1.304 -2.991 8.014 1.00 89.94 86 PRO A O 1
ATOM 693 N N . ARG A 1 87 ? 0.445 -2.663 6.640 1.00 87.19 87 ARG A N 1
ATOM 694 C CA . ARG A 1 87 ? 0.044 -1.325 6.182 1.00 87.19 87 ARG A CA 1
ATOM 695 C C . ARG A 1 87 ? -1.214 -1.270 5.342 1.00 87.19 87 ARG A C 1
ATOM 697 O O . ARG A 1 87 ? -1.707 -0.168 5.144 1.00 87.19 87 ARG A O 1
ATOM 704 N N . PHE A 1 88 ? -1.697 -2.397 4.829 1.00 90.31 88 PHE A N 1
ATOM 705 C CA . PHE A 1 88 ? -2.941 -2.468 4.060 1.00 90.31 88 PHE A CA 1
ATOM 706 C C . PHE A 1 88 ? -4.016 -3.321 4.741 1.00 90.31 88 PHE A C 1
ATOM 708 O O . PHE A 1 88 ? -5.153 -3.381 4.273 1.00 90.31 88 PHE A O 1
ATOM 715 N N . LEU A 1 89 ? -3.700 -3.894 5.905 1.00 91.88 89 LEU A N 1
ATOM 716 C CA . LEU A 1 89 ? -4.620 -4.664 6.730 1.00 91.88 89 LEU A CA 1
ATOM 717 C C . LEU A 1 89 ? -5.482 -3.748 7.619 1.00 91.88 89 LEU A C 1
ATOM 719 O O . LEU A 1 89 ? -5.145 -3.466 8.771 1.00 91.88 89 LEU A O 1
ATOM 723 N N . TRP A 1 90 ? -6.629 -3.309 7.094 1.00 91.88 90 TRP A N 1
ATOM 724 C CA . TRP A 1 90 ? -7.544 -2.373 7.766 1.00 91.88 90 TRP A CA 1
ATOM 725 C C . TRP A 1 90 ? -8.046 -2.892 9.118 1.00 91.88 90 TRP A C 1
ATOM 727 O O . TRP A 1 90 ? -8.147 -2.141 10.085 1.00 91.88 90 TRP A O 1
ATOM 737 N N . ASN A 1 91 ? -8.354 -4.186 9.203 1.00 92.75 91 ASN A N 1
ATOM 738 C CA . ASN A 1 91 ? -8.872 -4.814 10.415 1.00 92.75 91 ASN A CA 1
ATOM 739 C C . ASN A 1 91 ? -7.793 -5.420 11.324 1.00 92.75 91 ASN A C 1
ATOM 741 O O . ASN A 1 91 ? -8.145 -6.201 12.203 1.00 92.75 91 ASN A O 1
ATOM 745 N N . SER A 1 92 ? -6.515 -5.066 11.149 1.00 91.44 92 SER A N 1
ATOM 746 C CA . SER A 1 92 ? -5.377 -5.622 11.904 1.00 91.44 92 SER A CA 1
ATOM 747 C C . SER A 1 92 ? -5.626 -5.676 13.414 1.00 91.44 92 SER A C 1
ATOM 749 O O . SER A 1 92 ? -5.591 -6.757 13.995 1.00 91.44 92 SER A O 1
ATOM 751 N N . TYR A 1 93 ? -6.009 -4.548 14.017 1.00 90.56 93 TYR A N 1
ATOM 752 C CA . TYR A 1 93 ? -6.290 -4.458 15.453 1.00 90.56 93 TYR A CA 1
ATOM 753 C C . TYR A 1 93 ? -7.427 -5.387 15.913 1.00 90.56 93 TYR A C 1
ATOM 755 O O . TYR A 1 93 ? -7.364 -5.995 16.976 1.00 90.56 93 TYR A O 1
ATOM 763 N N . MET A 1 94 ? -8.475 -5.555 15.096 1.00 90.06 94 MET A N 1
ATOM 764 C CA . MET A 1 94 ? -9.576 -6.477 15.417 1.00 90.06 94 MET A CA 1
ATOM 765 C C . MET A 1 94 ? -9.144 -7.946 15.335 1.00 90.06 94 MET A C 1
ATOM 767 O O . MET A 1 94 ? -9.727 -8.797 16.008 1.00 90.06 94 MET A O 1
ATOM 771 N N . LEU A 1 95 ? -8.145 -8.253 14.504 1.00 92.69 95 LEU A N 1
ATOM 772 C CA . LEU A 1 95 ? -7.627 -9.604 14.329 1.00 92.69 95 LEU A CA 1
ATOM 773 C C . LEU A 1 95 ? -6.700 -10.032 15.476 1.00 92.69 95 LEU A C 1
ATOM 775 O O . LEU A 1 95 ? -6.635 -11.228 15.744 1.00 92.69 95 LEU A O 1
ATOM 779 N N . GLU A 1 96 ? -6.049 -9.109 16.194 1.00 92.25 96 GLU A N 1
ATOM 780 C CA . GLU A 1 96 ? -5.116 -9.417 17.299 1.00 92.25 96 GLU A CA 1
ATOM 781 C C . GLU A 1 96 ? -5.722 -10.377 18.334 1.00 92.25 96 GLU A C 1
ATOM 783 O O . GLU A 1 96 ? -5.161 -11.434 18.625 1.00 92.25 96 GLU A O 1
ATOM 788 N N . ALA A 1 97 ? -6.939 -10.086 18.803 1.00 90.50 97 ALA A N 1
ATOM 789 C CA . ALA A 1 97 ? -7.623 -10.926 19.787 1.00 90.50 97 ALA A CA 1
ATOM 790 C C . ALA A 1 97 ? -7.918 -12.349 19.272 1.00 90.50 97 ALA A C 1
ATOM 792 O O . ALA A 1 97 ? -7.983 -13.298 20.054 1.00 90.50 97 ALA A O 1
ATOM 793 N N . LEU A 1 98 ? -8.116 -12.511 17.962 1.00 92.25 98 LEU A N 1
ATOM 794 C CA . LEU A 1 98 ? -8.355 -13.806 17.322 1.00 92.25 98 LEU A CA 1
ATOM 795 C C . LEU A 1 98 ? -7.038 -14.555 17.054 1.00 92.25 98 LEU A C 1
ATOM 797 O O . LEU A 1 98 ? -6.997 -15.782 17.188 1.00 92.25 98 LEU A O 1
ATOM 801 N N . ILE A 1 99 ? -5.962 -13.824 16.739 1.00 91.88 99 ILE A N 1
ATOM 802 C CA . ILE A 1 99 ? -4.597 -14.346 16.582 1.00 91.88 99 ILE A CA 1
ATOM 803 C C . ILE A 1 99 ? -4.121 -14.964 17.898 1.00 91.88 99 ILE A C 1
ATOM 805 O O . ILE A 1 99 ? -3.684 -16.117 17.909 1.00 91.88 99 ILE A O 1
ATOM 809 N N . ASP A 1 100 ? -4.309 -14.266 19.018 1.00 92.38 100 ASP A N 1
ATOM 810 C CA . ASP A 1 100 ? -3.943 -14.753 20.355 1.00 92.38 100 ASP A CA 1
ATOM 811 C C . ASP A 1 100 ? -4.661 -16.055 20.729 1.00 92.38 100 ASP A C 1
ATOM 813 O O . ASP A 1 100 ? -4.148 -16.890 21.481 1.00 92.38 100 ASP A O 1
ATOM 817 N N . LYS A 1 101 ? -5.866 -16.255 20.185 1.00 92.94 101 LYS A N 1
ATOM 818 C CA . LYS A 1 101 ? -6.670 -17.467 20.373 1.00 92.94 101 LYS A CA 1
ATOM 819 C C . LYS A 1 101 ? -6.417 -18.540 19.315 1.00 92.94 101 LYS A C 1
ATOM 821 O O . LYS A 1 101 ? -7.046 -19.593 19.389 1.00 92.94 101 LYS A O 1
ATOM 826 N N . LYS A 1 102 ? -5.484 -18.317 18.381 1.00 91.12 102 LYS A N 1
ATOM 827 C CA . LYS A 1 102 ? -5.121 -19.241 17.292 1.00 91.12 102 LYS A CA 1
ATOM 828 C C . LYS A 1 102 ? -6.324 -19.647 16.432 1.00 91.12 102 LYS A C 1
ATOM 830 O O . LYS A 1 102 ? -6.454 -20.799 16.023 1.00 91.12 102 LYS A O 1
ATOM 835 N N . LEU A 1 103 ? -7.222 -18.699 16.169 1.00 91.50 103 LEU A N 1
ATOM 836 C CA . LEU A 1 103 ? -8.447 -18.914 15.396 1.00 91.50 103 LEU A CA 1
ATOM 837 C C . LEU A 1 103 ? -8.228 -18.650 13.899 1.00 91.50 103 LEU A C 1
ATOM 839 O O . LEU A 1 103 ? -8.980 -17.899 13.283 1.00 91.50 103 LEU A O 1
ATOM 843 N N . ASP A 1 104 ? -7.211 -19.293 13.314 1.00 88.50 104 ASP A N 1
ATOM 844 C CA . ASP A 1 104 ? -6.765 -19.063 11.929 1.00 88.50 104 ASP A CA 1
ATOM 845 C C . ASP A 1 104 ? -7.893 -19.044 10.875 1.00 88.50 104 ASP A C 1
ATOM 847 O O . ASP A 1 104 ? -7.898 -18.126 10.053 1.00 88.50 104 ASP A O 1
ATOM 851 N N . PRO A 1 105 ? -8.896 -19.949 10.898 1.00 89.94 105 PRO A N 1
ATOM 852 C CA . PRO A 1 105 ? -9.977 -19.946 9.904 1.00 89.94 105 PRO A CA 1
ATOM 853 C C . PRO A 1 105 ? -10.883 -18.704 9.924 1.00 89.94 105 PRO A C 1
ATOM 855 O O . PRO A 1 105 ? -11.626 -18.476 8.974 1.00 89.94 105 PRO A O 1
ATOM 858 N N . TYR A 1 106 ? -10.854 -17.915 11.003 1.00 90.25 106 TYR A N 1
ATOM 859 C CA . TYR A 1 106 ? -11.674 -16.709 11.171 1.00 90.25 106 TYR A CA 1
ATOM 860 C C . TYR A 1 106 ? -10.905 -15.419 10.859 1.00 90.25 106 TYR A C 1
ATOM 862 O O . TYR A 1 106 ? -11.486 -14.332 10.867 1.00 90.25 106 TYR A O 1
ATOM 870 N N . LEU A 1 107 ? -9.602 -15.524 10.593 1.00 93.75 107 LEU A N 1
ATOM 871 C CA . LEU A 1 107 ? -8.724 -14.393 10.336 1.00 93.75 107 LEU A CA 1
ATOM 872 C C . LEU A 1 107 ? -8.750 -14.032 8.848 1.00 93.75 107 LEU A C 1
ATOM 874 O O . LEU A 1 107 ? -7.958 -14.537 8.053 1.00 93.75 107 LEU A O 1
ATOM 878 N N . LEU A 1 108 ? -9.676 -13.145 8.482 1.00 94.62 108 LEU A N 1
ATOM 879 C CA . LEU A 1 108 ? -9.855 -12.664 7.113 1.00 94.62 108 LEU A CA 1
ATOM 880 C C . LEU A 1 108 ? -9.302 -11.238 6.952 1.00 94.62 108 LEU A C 1
ATOM 882 O O . LEU A 1 108 ? -9.851 -10.309 7.556 1.00 94.62 108 LEU A O 1
ATOM 886 N N . PRO A 1 109 ? -8.259 -11.039 6.129 1.00 95.12 109 PRO A N 1
ATOM 887 C CA . PRO A 1 109 ? -7.765 -9.711 5.785 1.00 95.12 109 PRO A CA 1
ATOM 888 C C . PRO A 1 109 ? -8.801 -8.866 5.052 1.00 95.12 109 PRO A C 1
ATOM 890 O O . PRO A 1 109 ? -9.406 -9.310 4.075 1.00 95.12 109 PRO A O 1
ATOM 893 N N . VAL A 1 110 ? -8.967 -7.623 5.499 1.00 94.19 110 VAL A N 1
ATOM 894 C CA . VAL A 1 110 ? -9.805 -6.620 4.838 1.00 94.19 110 VAL A CA 1
ATOM 895 C C . VAL A 1 110 ? -8.936 -5.432 4.452 1.00 94.19 110 VAL A C 1
ATOM 897 O O . VAL A 1 110 ? -8.192 -4.913 5.282 1.00 94.19 110 VAL A O 1
ATOM 900 N N . VAL A 1 111 ? -9.065 -4.982 3.205 1.00 92.25 111 VAL A N 1
ATOM 901 C CA . VAL A 1 111 ? -8.444 -3.751 2.702 1.00 92.25 111 VAL A CA 1
ATOM 902 C C . VAL A 1 111 ? -9.495 -2.654 2.591 1.00 92.25 111 VAL A C 1
ATOM 904 O O . VAL A 1 111 ? -10.651 -2.918 2.250 1.00 92.25 111 VAL A O 1
ATOM 907 N N . GLN A 1 112 ? -9.099 -1.415 2.858 1.00 90.06 112 GLN A N 1
ATOM 908 C CA . GLN A 1 112 ? -9.903 -0.238 2.546 1.00 90.06 112 GLN A CA 1
ATOM 909 C C . GLN A 1 112 ? -9.413 0.362 1.220 1.00 90.06 112 GLN A C 1
ATOM 911 O O . GLN A 1 112 ? -8.238 0.256 0.888 1.00 90.06 112 GLN A O 1
ATOM 916 N N . GLY A 1 113 ? -10.305 0.947 0.421 1.00 86.44 113 GLY A N 1
ATOM 917 C CA . GLY A 1 113 ? -9.928 1.593 -0.833 1.00 86.44 113 GLY A CA 1
ATOM 918 C C . GLY A 1 113 ? -11.031 1.609 -1.883 1.00 86.44 113 GLY A C 1
ATOM 919 O O . GLY A 1 113 ? -12.219 1.775 -1.583 1.00 86.44 113 GLY A O 1
ATOM 920 N N . SER A 1 114 ? -10.637 1.458 -3.143 1.00 83.38 114 SER A N 1
ATOM 921 C CA . SER A 1 114 ? -11.556 1.397 -4.279 1.00 83.38 114 SER A CA 1
ATOM 922 C C . SER A 1 114 ? -11.040 0.432 -5.336 1.00 83.38 114 SER A C 1
ATOM 924 O O . SER A 1 114 ? -9.850 0.401 -5.618 1.00 83.38 114 SER A O 1
ATOM 926 N N . ILE A 1 115 ? -11.946 -0.348 -5.923 1.00 79.12 115 ILE A N 1
ATOM 927 C CA . ILE A 1 115 ? -11.622 -1.276 -7.010 1.00 79.12 115 ILE A CA 1
ATOM 928 C C . ILE A 1 115 ? -12.543 -0.942 -8.186 1.00 79.12 115 ILE A C 1
ATOM 930 O O . ILE A 1 115 ? -13.637 -1.508 -8.292 1.00 79.12 115 ILE A O 1
ATOM 934 N N . PRO A 1 116 ? -12.197 0.067 -9.006 1.00 69.38 116 PRO A N 1
ATOM 935 C CA . PRO A 1 116 ? -12.778 0.209 -10.336 1.00 69.38 116 PRO A CA 1
ATOM 936 C C . PRO A 1 116 ? -12.333 -0.955 -11.242 1.00 69.38 116 PRO A C 1
ATOM 938 O O . PRO A 1 116 ? -11.324 -1.609 -10.993 1.00 69.38 116 PRO A O 1
ATOM 941 N N . TYR A 1 117 ? -13.098 -1.245 -12.297 1.00 58.72 117 TYR A N 1
ATOM 942 C CA . TYR A 1 117 ? -12.759 -2.306 -13.254 1.00 58.72 117 TYR A CA 1
ATOM 943 C C . TYR A 1 117 ? -11.320 -2.132 -13.783 1.00 58.72 117 TYR A C 1
ATOM 945 O O . TYR A 1 117 ? -11.046 -1.158 -14.477 1.00 58.72 117 TYR A O 1
ATOM 953 N N . GLY A 1 118 ? -10.417 -3.067 -13.459 1.00 53.25 118 GLY A N 1
ATOM 954 C CA . GLY A 1 118 ? -9.027 -3.079 -13.948 1.00 53.25 118 GLY A CA 1
ATOM 955 C C . GLY A 1 118 ? -8.001 -2.262 -13.144 1.00 53.25 118 GLY A C 1
ATOM 956 O O . GLY A 1 118 ? -6.844 -2.172 -13.549 1.00 53.25 118 GLY A O 1
ATOM 957 N N . THR A 1 119 ? -8.366 -1.661 -12.008 1.00 55.16 119 THR A N 1
ATOM 958 C CA . THR A 1 119 ? -7.397 -0.975 -11.128 1.00 55.16 119 THR A CA 1
ATOM 959 C C . THR A 1 119 ? -7.756 -1.233 -9.672 1.00 55.16 119 THR A C 1
ATOM 961 O O . THR A 1 119 ? -8.907 -1.068 -9.270 1.00 55.16 119 THR A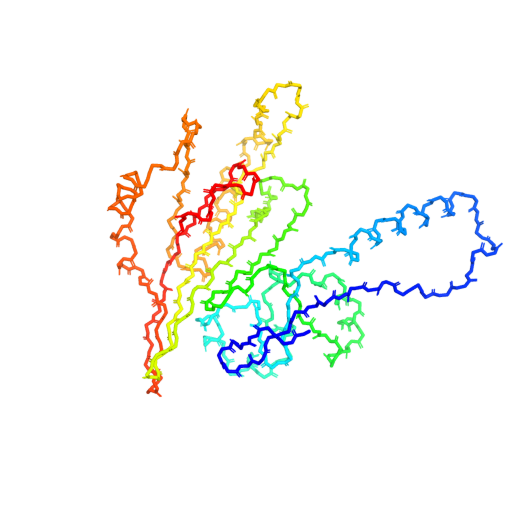 O 1
ATOM 964 N N . ILE A 1 120 ? -6.781 -1.657 -8.874 1.00 55.41 120 ILE A N 1
ATOM 965 C CA . ILE A 1 120 ? -6.933 -1.860 -7.437 1.00 55.41 120 ILE A CA 1
ATOM 966 C C . ILE A 1 120 ? -6.229 -0.713 -6.733 1.00 55.41 120 ILE A C 1
ATOM 968 O O . ILE A 1 120 ? -5.011 -0.601 -6.768 1.00 55.41 120 ILE A O 1
ATOM 972 N N . ASN A 1 121 ? -7.005 0.135 -6.066 1.00 51.00 121 ASN A N 1
ATOM 973 C CA . ASN A 1 121 ? -6.467 1.163 -5.188 1.00 51.00 121 ASN A CA 1
ATOM 974 C C . ASN A 1 121 ? -6.625 0.670 -3.751 1.00 51.00 121 ASN A C 1
ATOM 976 O O . ASN A 1 121 ? -7.729 0.722 -3.195 1.00 51.00 121 ASN A O 1
ATOM 980 N N . SER A 1 122 ? -5.530 0.208 -3.155 1.00 51.53 122 SER A N 1
ATOM 981 C CA . SER A 1 122 ? -5.453 -0.160 -1.744 1.00 51.53 122 SER A CA 1
ATOM 982 C C . SER A 1 122 ? -5.069 1.079 -0.939 1.00 51.53 122 SER A C 1
ATOM 984 O O . SER A 1 122 ? -3.990 1.648 -1.080 1.00 51.53 122 SER A O 1
ATOM 986 N N . SER A 1 123 ? -5.991 1.563 -0.113 1.00 43.91 123 SER A N 1
ATOM 987 C CA . SER A 1 123 ? -5.845 2.793 0.668 1.00 43.91 123 SER A CA 1
ATOM 988 C C . SER A 1 123 ? -6.081 2.509 2.144 1.00 43.91 123 SER A C 1
ATOM 990 O O . SER A 1 123 ? -7.210 2.214 2.528 1.00 43.91 123 SER A O 1
ATOM 992 N N . ILE A 1 124 ? -5.078 2.700 3.003 1.00 39.88 124 ILE A N 1
ATOM 993 C CA . ILE A 1 124 ? -5.379 2.879 4.428 1.00 39.88 124 ILE A CA 1
ATOM 994 C C . ILE A 1 124 ? -5.553 4.358 4.712 1.00 39.88 124 ILE A C 1
ATOM 996 O O . ILE A 1 124 ? -4.622 5.164 4.642 1.00 39.88 124 ILE A O 1
ATOM 1000 N N . LEU A 1 125 ? -6.788 4.705 5.064 1.00 36.09 125 LEU A N 1
ATOM 1001 C CA . LEU A 1 125 ? -7.123 6.022 5.557 1.00 36.09 125 LEU A CA 1
ATOM 1002 C C . LEU A 1 125 ? -6.874 6.047 7.070 1.00 36.09 125 LEU A C 1
ATOM 1004 O O . LEU A 1 125 ? -7.733 5.668 7.864 1.00 36.09 125 LEU A O 1
ATOM 1008 N N . TRP A 1 126 ? -5.690 6.506 7.473 1.00 35.41 126 TRP A N 1
ATOM 1009 C CA . TRP A 1 126 ? -5.463 6.922 8.855 1.00 35.41 126 TRP A CA 1
ATOM 1010 C C . TRP A 1 126 ? -6.222 8.227 9.083 1.00 35.41 126 TRP A C 1
ATOM 1012 O O . TRP A 1 126 ? -5.762 9.308 8.713 1.00 35.41 126 TRP A O 1
ATOM 1022 N N . HIS A 1 127 ? -7.426 8.116 9.642 1.00 36.06 127 HIS A N 1
ATOM 1023 C CA . HIS A 1 127 ? -8.180 9.282 10.070 1.00 36.06 127 HIS A CA 1
ATOM 1024 C C . HIS A 1 127 ? -7.385 10.024 11.160 1.00 36.06 127 HIS A C 1
ATOM 1026 O O . HIS A 1 127 ? -7.002 9.438 12.166 1.00 36.06 127 HIS A O 1
ATOM 1032 N N . GLU A 1 128 ? -7.176 11.321 10.918 1.00 40.81 128 GLU A N 1
ATOM 1033 C CA . GLU A 1 128 ? -6.802 12.381 11.876 1.00 40.81 128 GLU A CA 1
ATOM 1034 C C . GLU A 1 128 ? -5.342 12.829 12.007 1.00 40.81 128 GLU A C 1
ATOM 1036 O O . GLU A 1 128 ? -5.108 13.808 12.712 1.00 40.81 128 GLU A O 1
ATOM 1041 N N . LYS A 1 129 ? -4.362 12.274 11.283 1.00 57.19 129 LYS A N 1
ATOM 1042 C CA . LYS A 1 129 ? -3.009 12.873 11.275 1.00 57.19 129 LYS A CA 1
ATOM 1043 C C . LYS A 1 129 ? -2.541 13.178 9.861 1.00 57.19 129 LYS A C 1
ATOM 1045 O O . LYS A 1 129 ? -2.699 12.379 8.952 1.00 57.19 129 LYS A O 1
ATOM 1050 N N . ARG A 1 130 ? -2.028 14.387 9.654 1.00 72.69 130 ARG A N 1
ATOM 1051 C CA . ARG A 1 130 ? -1.233 14.761 8.482 1.00 72.69 130 ARG A CA 1
ATOM 1052 C C . ARG A 1 130 ? 0.233 14.495 8.841 1.00 72.69 130 ARG A C 1
ATOM 1054 O O . ARG A 1 130 ? 0.591 14.537 10.014 1.00 72.69 130 ARG A O 1
ATOM 1061 N N . GLY A 1 131 ? 1.063 14.190 7.849 1.00 81.94 131 GLY A N 1
ATOM 1062 C CA . GLY A 1 131 ? 2.494 13.970 8.076 1.00 81.94 131 GLY A CA 1
ATOM 1063 C C . GLY A 1 131 ? 2.889 12.524 8.353 1.00 81.94 131 GLY A C 1
ATOM 1064 O O . GLY A 1 131 ? 2.234 11.599 7.866 1.00 81.94 131 GLY A O 1
ATOM 1065 N N . ALA A 1 132 ? 3.983 12.352 9.089 1.00 87.12 132 ALA A N 1
ATOM 1066 C CA . ALA A 1 132 ? 4.541 11.070 9.507 1.00 87.12 132 ALA A CA 1
ATOM 1067 C C . ALA A 1 132 ? 4.696 10.979 11.030 1.00 87.12 132 ALA A C 1
ATOM 1069 O O . ALA A 1 132 ? 4.828 12.000 11.707 1.00 87.12 132 ALA A O 1
ATOM 1070 N N . ASP A 1 133 ? 4.694 9.753 11.553 1.00 87.50 133 ASP A N 1
ATOM 1071 C CA . ASP A 1 133 ? 5.129 9.465 12.922 1.00 87.50 133 ASP A CA 1
ATOM 1072 C C . ASP A 1 133 ? 6.669 9.470 13.051 1.00 87.50 133 ASP A C 1
ATOM 1074 O O . ASP A 1 133 ? 7.395 9.666 12.073 1.00 87.50 133 ASP A O 1
ATOM 1078 N N . SER A 1 134 ? 7.182 9.256 14.268 1.00 87.88 134 SER A N 1
ATOM 1079 C CA . SER A 1 134 ? 8.629 9.204 14.527 1.00 87.88 134 SER A CA 1
ATOM 1080 C C . SER A 1 134 ? 9.331 8.055 13.802 1.00 87.88 134 SER A C 1
ATOM 1082 O O . SER A 1 134 ? 10.526 8.145 13.528 1.00 87.88 134 SER A O 1
ATOM 1084 N N . GLU A 1 135 ? 8.612 6.986 13.465 1.00 88.94 135 GLU A N 1
ATOM 1085 C CA . GLU A 1 135 ? 9.156 5.819 12.769 1.00 88.94 135 GLU A CA 1
ATOM 1086 C C . GLU A 1 135 ? 9.191 6.017 11.246 1.00 88.94 135 GLU A C 1
ATOM 1088 O O . GLU A 1 135 ? 9.791 5.218 10.530 1.00 88.94 135 GLU A O 1
ATOM 1093 N N . GLY A 1 136 ? 8.618 7.114 10.742 1.00 88.50 136 GLY A N 1
ATOM 1094 C CA . GLY A 1 136 ? 8.548 7.419 9.318 1.00 88.50 136 GLY A CA 1
ATOM 1095 C C . GLY A 1 136 ? 7.306 6.850 8.632 1.00 88.50 136 GLY A C 1
ATOM 1096 O O . GLY A 1 136 ? 7.228 6.890 7.403 1.00 88.50 136 GLY A O 1
ATOM 1097 N N . HIS A 1 137 ? 6.304 6.352 9.359 1.00 89.06 137 HIS A N 1
ATOM 1098 C CA . HIS A 1 137 ? 5.036 5.956 8.749 1.00 89.06 137 HIS A CA 1
ATOM 1099 C C . HIS A 1 137 ? 4.198 7.193 8.447 1.00 89.06 137 HIS A C 1
ATOM 1101 O O . HIS A 1 137 ? 3.822 7.952 9.340 1.00 89.06 137 HIS A O 1
ATOM 1107 N N . VAL A 1 138 ? 3.892 7.394 7.167 1.00 88.50 138 VAL A N 1
ATOM 1108 C CA . VAL A 1 138 ? 3.069 8.521 6.724 1.00 88.50 138 VAL A CA 1
ATOM 1109 C C . VAL A 1 138 ? 1.592 8.192 6.825 1.00 88.50 138 VAL A C 1
ATOM 1111 O O . VAL A 1 138 ? 1.145 7.095 6.488 1.00 88.50 138 VAL A O 1
ATOM 1114 N N . ALA A 1 139 ? 0.807 9.186 7.207 1.00 83.75 139 ALA A N 1
ATOM 1115 C CA . ALA A 1 139 ? -0.634 9.098 7.110 1.00 83.75 139 ALA A CA 1
ATOM 1116 C C . ALA A 1 139 ? -1.108 9.173 5.650 1.00 83.75 139 ALA A C 1
ATOM 1118 O O . ALA A 1 139 ? -0.421 9.716 4.775 1.00 83.75 139 ALA A O 1
ATOM 1119 N N . ASN A 1 140 ? -2.330 8.696 5.402 1.00 81.88 140 ASN A N 1
ATOM 1120 C CA . ASN A 1 140 ? -2.961 8.670 4.075 1.00 81.88 140 ASN A CA 1
ATOM 1121 C C . ASN A 1 140 ? -2.094 7.984 3.004 1.00 81.88 140 ASN A C 1
ATOM 1123 O O . ASN A 1 140 ? -2.046 8.447 1.863 1.00 81.88 140 ASN A O 1
ATOM 1127 N N . PHE A 1 141 ? -1.372 6.928 3.385 1.00 87.69 141 PHE A N 1
ATOM 1128 C CA . PHE A 1 141 ? -0.601 6.129 2.443 1.00 87.69 141 PHE A CA 1
ATOM 1129 C C . PHE A 1 141 ? -1.538 5.277 1.581 1.00 87.69 141 PHE A C 1
ATOM 1131 O O . PHE A 1 141 ? -2.418 4.578 2.089 1.00 87.69 141 PHE A O 1
ATOM 1138 N N . VAL A 1 142 ? -1.349 5.353 0.270 1.00 88.19 142 VAL A N 1
ATOM 1139 C CA . VAL A 1 142 ? -2.149 4.660 -0.734 1.00 88.19 142 VAL A CA 1
ATOM 1140 C C . VAL A 1 142 ? -1.213 4.024 -1.747 1.00 88.19 142 VAL A C 1
ATOM 1142 O O . VAL A 1 142 ? -0.304 4.684 -2.253 1.00 88.19 142 VAL A O 1
ATOM 1145 N N . GLU A 1 143 ? -1.482 2.762 -2.055 1.00 92.25 143 GLU A N 1
ATOM 1146 C CA . GLU A 1 143 ? -0.912 2.050 -3.189 1.00 92.25 143 GLU A CA 1
ATOM 1147 C C . GLU A 1 143 ? -1.994 1.898 -4.258 1.00 92.25 143 GLU A C 1
ATOM 1149 O O . GLU A 1 143 ? -3.095 1.405 -3.998 1.00 92.25 143 GLU A O 1
ATOM 1154 N N . THR A 1 144 ? -1.679 2.364 -5.457 1.00 90.94 144 THR A N 1
ATOM 1155 C CA . THR A 1 144 ? -2.512 2.211 -6.644 1.00 90.94 144 THR A CA 1
ATOM 1156 C C . THR A 1 144 ? -1.836 1.204 -7.553 1.00 90.94 144 THR A C 1
ATOM 1158 O O . THR A 1 144 ? -0.703 1.420 -7.977 1.00 90.94 144 THR A O 1
ATOM 1161 N N . GLU A 1 145 ? -2.535 0.119 -7.858 1.00 92.56 145 GLU A N 1
ATOM 1162 C CA . GLU A 1 145 ? -2.089 -0.931 -8.760 1.00 92.56 145 GLU A CA 1
ATOM 1163 C C . GLU A 1 145 ? -3.001 -0.979 -9.993 1.00 92.56 145 GLU A C 1
ATOM 1165 O O . GLU A 1 145 ? -4.189 -1.309 -9.908 1.00 92.56 145 GLU A O 1
ATOM 1170 N N . GLN A 1 146 ? -2.447 -0.673 -11.163 1.00 90.56 146 GLN A N 1
ATOM 1171 C CA . GLN A 1 146 ? -3.119 -0.877 -12.442 1.00 90.56 146 GLN A CA 1
ATOM 1172 C C . GLN A 1 146 ? -2.751 -2.245 -13.004 1.00 90.56 146 GLN A C 1
ATOM 1174 O O . GLN A 1 146 ? -1.571 -2.566 -13.105 1.00 90.56 146 GLN A O 1
ATOM 1179 N N . ILE A 1 147 ? -3.753 -3.035 -13.405 1.00 90.06 147 ILE A N 1
ATOM 1180 C CA . ILE A 1 147 ? -3.544 -4.423 -13.828 1.00 90.06 147 ILE A CA 1
ATOM 1181 C C . ILE A 1 147 ? -4.194 -4.657 -15.174 1.00 90.06 147 ILE A C 1
ATOM 1183 O O . ILE A 1 147 ? -5.358 -4.319 -15.395 1.00 90.06 147 ILE A O 1
ATOM 1187 N N . ILE A 1 148 ? -3.440 -5.285 -16.065 1.00 88.56 148 ILE A N 1
ATOM 1188 C CA . ILE A 1 148 ? -3.875 -5.599 -17.418 1.00 88.56 148 ILE A CA 1
ATOM 1189 C C . ILE A 1 148 ? -3.587 -7.075 -17.678 1.00 88.56 148 ILE A C 1
ATOM 1191 O O . ILE A 1 148 ? -2.453 -7.524 -17.535 1.00 88.56 148 ILE A O 1
ATOM 1195 N N . GLN A 1 149 ? -4.615 -7.828 -18.071 1.00 87.00 149 GLN A N 1
ATOM 1196 C CA . GLN A 1 149 ? -4.488 -9.231 -18.467 1.00 87.00 149 GLN A CA 1
ATOM 1197 C C . GLN A 1 149 ? -4.938 -9.391 -19.918 1.00 87.00 149 GLN A C 1
ATOM 1199 O O . GLN A 1 149 ? -6.112 -9.188 -20.228 1.00 87.00 149 GLN A O 1
ATOM 1204 N N . ILE A 1 150 ? -4.003 -9.703 -20.817 1.00 86.94 150 ILE A N 1
ATOM 1205 C CA . ILE A 1 150 ? -4.250 -9.810 -22.262 1.00 86.94 150 ILE A CA 1
ATOM 1206 C C . ILE A 1 150 ? -3.427 -10.972 -22.820 1.00 86.94 150 ILE A C 1
ATOM 1208 O O . ILE A 1 150 ? -2.219 -11.014 -22.623 1.00 86.94 150 ILE A O 1
ATOM 1212 N N . ASN A 1 151 ? -4.065 -11.881 -23.566 1.00 88.19 151 ASN A N 1
ATOM 1213 C CA . ASN A 1 151 ? -3.403 -12.967 -24.308 1.00 88.19 151 ASN A CA 1
ATOM 1214 C C . ASN A 1 151 ? -2.392 -13.782 -23.474 1.00 88.19 151 ASN A C 1
ATOM 1216 O O . ASN A 1 151 ? -1.280 -14.021 -23.932 1.00 88.19 151 ASN A O 1
ATOM 1220 N N . GLY A 1 152 ? -2.747 -14.148 -22.238 1.00 86.38 152 GLY A N 1
ATOM 1221 C CA . GLY A 1 152 ? -1.861 -14.915 -21.350 1.00 86.38 152 GLY A CA 1
ATOM 1222 C C . GLY A 1 152 ? -0.808 -14.085 -20.607 1.00 86.38 152 GLY A C 1
ATOM 1223 O O . GLY A 1 152 ? -0.175 -14.578 -19.678 1.00 86.38 152 GLY A O 1
ATOM 1224 N N . PHE A 1 153 ? -0.657 -12.803 -20.945 1.00 90.50 153 PHE A N 1
ATOM 1225 C CA . PHE A 1 153 ? 0.211 -11.883 -20.220 1.00 90.50 153 PHE A CA 1
ATOM 1226 C C . PHE A 1 153 ? -0.551 -11.207 -19.086 1.00 90.50 153 PHE A C 1
ATOM 1228 O O . PHE A 1 153 ? -1.674 -10.732 -19.272 1.00 90.50 153 PHE A O 1
ATOM 1235 N N . THR A 1 154 ? 0.085 -11.117 -17.921 1.00 91.50 154 THR A N 1
ATOM 1236 C CA . THR A 1 154 ? -0.372 -10.301 -16.794 1.00 91.50 154 THR A CA 1
ATOM 1237 C C . THR A 1 154 ? 0.636 -9.191 -16.553 1.00 91.50 154 THR A C 1
ATOM 1239 O O . THR A 1 154 ? 1.801 -9.456 -16.272 1.00 91.50 154 THR A O 1
ATOM 1242 N N . SER A 1 155 ? 0.182 -7.948 -16.648 1.00 92.75 155 SER A N 1
ATOM 1243 C CA . SER A 1 155 ? 0.968 -6.764 -16.330 1.00 92.75 155 SER A CA 1
ATOM 1244 C C . SER A 1 155 ? 0.396 -6.055 -15.108 1.00 92.75 155 SER A C 1
ATOM 1246 O O . SER A 1 155 ? -0.824 -5.977 -14.956 1.00 92.75 155 SER A O 1
ATOM 1248 N N . SER A 1 156 ? 1.279 -5.543 -14.254 1.00 93.12 156 SER A N 1
ATOM 1249 C CA . SER A 1 156 ? 0.938 -4.701 -13.114 1.00 93.12 156 SER A CA 1
ATOM 1250 C C . SER A 1 156 ? 1.868 -3.490 -13.045 1.00 93.12 156 SER A C 1
ATOM 1252 O O . SER A 1 156 ? 3.079 -3.610 -13.235 1.00 93.12 156 SER A O 1
ATOM 1254 N N . PHE A 1 157 ? 1.295 -2.321 -12.777 1.00 94.75 157 PHE A N 1
ATOM 1255 C CA . PHE A 1 157 ? 2.030 -1.085 -12.543 1.00 94.75 157 PHE A CA 1
ATOM 1256 C C . PHE A 1 157 ? 1.579 -0.456 -11.229 1.00 94.75 157 PHE A C 1
ATOM 1258 O O . PHE A 1 157 ? 0.395 -0.163 -11.044 1.00 94.75 157 PHE A O 1
ATOM 1265 N N . VAL A 1 158 ? 2.534 -0.256 -10.323 1.00 95.06 158 VAL A N 1
ATOM 1266 C CA . VAL A 1 158 ? 2.292 0.276 -8.982 1.00 95.06 158 VAL A CA 1
ATOM 1267 C C . VAL A 1 158 ? 2.754 1.726 -8.888 1.00 95.06 158 VAL A C 1
ATOM 1269 O O . VAL A 1 158 ? 3.880 2.066 -9.253 1.00 95.06 158 VAL A O 1
ATOM 1272 N N . GLN A 1 159 ? 1.904 2.575 -8.321 1.00 92.94 159 GLN A N 1
ATOM 1273 C CA . GLN A 1 159 ? 2.227 3.934 -7.893 1.00 92.94 159 GLN A CA 1
ATOM 1274 C C . GLN A 1 159 ? 1.858 4.098 -6.421 1.00 92.94 159 GLN A C 1
ATOM 1276 O O . GLN A 1 159 ? 0.920 3.468 -5.929 1.00 92.94 159 GLN A O 1
ATOM 1281 N N . VAL A 1 160 ? 2.568 4.976 -5.712 1.00 92.88 160 VAL A N 1
ATOM 1282 C CA . VAL A 1 160 ? 2.256 5.267 -4.308 1.00 92.88 160 VAL A CA 1
ATOM 1283 C C . VAL A 1 160 ? 1.963 6.739 -4.094 1.00 92.88 160 VAL A C 1
ATOM 1285 O O . VAL A 1 160 ? 2.458 7.631 -4.783 1.00 92.88 160 VAL A O 1
ATOM 1288 N N . ARG A 1 161 ? 1.150 7.005 -3.086 1.00 89.19 161 ARG A N 1
ATOM 1289 C CA . ARG A 1 161 ? 0.757 8.341 -2.669 1.00 89.19 161 ARG A CA 1
ATOM 1290 C C . ARG A 1 161 ? 0.767 8.382 -1.151 1.00 89.19 161 ARG A C 1
ATOM 1292 O O . ARG A 1 161 ? 0.387 7.417 -0.501 1.00 89.19 161 ARG A O 1
ATOM 1299 N N . GLY A 1 162 ? 1.181 9.495 -0.564 1.00 87.56 162 GLY A N 1
ATOM 1300 C CA . GLY A 1 162 ? 1.145 9.636 0.890 1.00 87.56 162 GLY A CA 1
ATOM 1301 C C . GLY A 1 162 ? 1.285 11.073 1.348 1.00 87.56 162 GLY A C 1
ATOM 1302 O O . GLY A 1 162 ? 1.621 11.958 0.559 1.00 87.56 162 GLY A O 1
ATOM 1303 N N . SER A 1 163 ? 1.045 11.310 2.635 1.00 86.94 163 SER A N 1
ATOM 1304 C CA . SER A 1 163 ? 1.387 12.596 3.248 1.00 86.94 163 SER A CA 1
ATOM 1305 C C . SER A 1 163 ? 2.887 12.878 3.113 1.00 86.94 163 SER A C 1
ATOM 1307 O O . SER A 1 163 ? 3.698 11.953 3.003 1.00 86.94 163 SER A O 1
ATOM 1309 N N . ILE A 1 164 ? 3.258 14.159 3.136 1.00 87.69 164 ILE A N 1
ATOM 1310 C CA . ILE A 1 164 ? 4.665 14.579 3.194 1.00 87.69 164 ILE A CA 1
ATOM 1311 C C . ILE A 1 164 ? 5.308 13.975 4.462 1.00 87.69 164 ILE A C 1
ATOM 1313 O O . ILE A 1 164 ? 4.698 14.090 5.528 1.00 87.69 164 ILE A O 1
ATOM 1317 N N . PRO A 1 165 ? 6.496 13.339 4.384 1.00 89.81 165 PRO A N 1
ATOM 1318 C CA . PRO A 1 165 ? 7.086 12.558 5.475 1.00 89.81 165 PRO A CA 1
ATOM 1319 C C . PRO A 1 165 ? 7.797 13.427 6.521 1.00 89.81 165 PRO A C 1
ATOM 1321 O O . PRO A 1 165 ? 8.970 13.233 6.820 1.00 89.81 165 PRO A O 1
ATOM 1324 N N . PHE A 1 166 ? 7.074 14.395 7.074 1.00 87.12 166 PHE A N 1
ATOM 1325 C CA . PHE A 1 166 ? 7.507 15.197 8.212 1.00 87.12 166 PHE A CA 1
ATOM 1326 C C . PHE A 1 166 ? 6.444 15.133 9.297 1.00 87.12 166 PHE A C 1
ATOM 1328 O O . PHE A 1 166 ? 5.266 14.919 9.005 1.00 87.12 166 PHE A O 1
ATOM 1335 N N . LEU A 1 167 ? 6.838 15.363 10.540 1.00 82.81 167 LEU A N 1
ATOM 1336 C CA . LEU A 1 167 ? 5.876 15.642 11.591 1.00 82.81 167 LEU A CA 1
ATOM 1337 C C . LEU A 1 167 ? 5.395 17.086 11.393 1.00 82.81 167 LEU A C 1
ATOM 1339 O O . LEU A 1 167 ? 6.173 18.027 11.531 1.00 82.81 167 LEU A O 1
ATOM 1343 N N . TRP A 1 168 ? 4.142 17.282 10.988 1.00 75.25 168 TRP A N 1
ATOM 1344 C CA . TRP A 1 168 ? 3.598 18.625 10.793 1.00 75.25 168 TRP A CA 1
ATOM 1345 C C . TRP A 1 168 ? 2.161 18.729 11.261 1.00 75.25 168 TRP A C 1
ATOM 1347 O O . TRP A 1 168 ? 1.355 17.811 11.108 1.00 75.25 168 TRP A O 1
ATOM 1357 N N . GLU A 1 169 ? 1.851 19.896 11.804 1.00 69.81 169 GLU A N 1
ATOM 1358 C CA . GLU A 1 169 ? 0.517 20.254 12.242 1.00 69.81 169 GLU A CA 1
ATOM 1359 C C . GLU A 1 169 ? -0.042 21.338 11.331 1.00 69.81 169 GLU A C 1
ATOM 1361 O O . GLU A 1 169 ? 0.660 22.237 10.857 1.00 69.81 169 GLU A O 1
ATOM 1366 N N . GLN A 1 170 ? -1.336 21.223 11.056 1.00 67.94 170 GLN A N 1
ATOM 1367 C CA . GLN A 1 170 ? -2.086 22.263 10.380 1.00 67.94 170 GLN A CA 1
ATOM 1368 C C . GLN A 1 170 ? -2.809 23.071 11.447 1.00 67.94 170 GLN A C 1
ATOM 1370 O O . GLN A 1 170 ? -3.719 22.568 12.106 1.00 67.94 170 GLN A O 1
ATOM 1375 N N . ILE A 1 171 ? -2.409 24.327 11.606 1.00 65.62 171 ILE A N 1
ATOM 1376 C CA . ILE A 1 171 ? -3.029 25.219 12.577 1.00 65.62 171 ILE A CA 1
ATOM 1377 C C . ILE A 1 171 ? -4.359 25.668 11.982 1.00 65.62 171 ILE A C 1
ATOM 1379 O O . ILE A 1 171 ? -4.389 26.421 11.009 1.00 65.62 171 ILE A O 1
ATOM 1383 N N . VAL A 1 172 ? -5.461 25.168 12.541 1.00 60.12 172 VAL A N 1
ATOM 1384 C CA . VAL A 1 172 ? -6.808 25.562 12.124 1.00 60.12 172 VAL A CA 1
ATOM 1385 C C . VAL A 1 172 ? -7.071 26.977 12.635 1.00 60.12 172 VAL A C 1
ATOM 1387 O O . VAL A 1 172 ? -7.354 27.183 13.812 1.00 60.12 172 VAL A O 1
ATOM 1390 N N . ASP A 1 173 ? -6.969 27.958 11.745 1.00 60.28 173 ASP A N 1
ATOM 1391 C CA . ASP A 1 173 ? -7.400 29.333 11.978 1.00 60.28 173 ASP A CA 1
ATOM 1392 C C . ASP A 1 173 ? -8.575 29.692 11.044 1.00 60.28 173 ASP A C 1
ATOM 1394 O O . ASP A 1 173 ? -8.945 28.933 10.149 1.00 60.28 173 ASP A O 1
ATOM 1398 N N . LEU A 1 174 ? -9.209 30.851 11.258 1.00 69.75 174 LEU A N 1
ATOM 1399 C CA . LEU A 1 174 ? -10.297 31.344 10.395 1.00 69.75 174 LEU A CA 1
ATOM 1400 C C . LEU A 1 174 ? -9.796 31.800 9.005 1.00 69.75 174 LEU A C 1
ATOM 1402 O O . LEU A 1 174 ? -10.546 32.445 8.268 1.00 69.75 174 LEU A O 1
ATOM 1406 N N . THR A 1 175 ? -8.534 31.537 8.640 1.00 56.50 175 THR A N 1
ATOM 1407 C CA . THR A 1 175 ? -7.996 31.969 7.350 1.00 56.50 175 THR A CA 1
ATOM 1408 C C . THR A 1 175 ? -8.350 30.993 6.234 1.00 56.50 175 THR A C 1
ATOM 1410 O O . THR A 1 175 ? -8.491 29.787 6.419 1.00 56.50 175 THR A O 1
ATOM 1413 N N . TYR A 1 176 ? -8.469 31.534 5.020 1.00 50.22 176 TYR A N 1
ATOM 1414 C CA . TYR A 1 176 ? -8.786 30.766 3.814 1.00 50.22 176 TYR A CA 1
ATOM 1415 C C . TYR A 1 176 ? -7.728 29.696 3.474 1.00 50.22 176 TYR A C 1
ATOM 1417 O O . TYR A 1 176 ? -8.020 28.739 2.760 1.00 50.22 176 TYR A O 1
ATOM 1425 N N . LYS A 1 177 ? -6.494 29.842 3.976 1.00 56.06 177 LYS A N 1
ATOM 1426 C CA . LYS A 1 177 ? -5.420 28.861 3.809 1.00 56.06 177 LYS A CA 1
ATOM 1427 C C . LYS A 1 177 ? -4.668 28.684 5.134 1.00 56.06 177 LYS A C 1
ATOM 1429 O O . LYS A 1 177 ? -3.820 29.522 5.441 1.00 56.06 177 LYS A O 1
ATOM 1434 N N . PRO A 1 178 ? -4.928 27.588 5.864 1.00 60.44 178 PRO A N 1
ATOM 1435 C CA . PRO A 1 178 ? -4.294 27.326 7.148 1.00 60.44 178 PRO A CA 1
ATOM 1436 C C . PRO A 1 178 ? -2.771 27.275 7.023 1.00 60.44 178 PRO A C 1
ATOM 1438 O O . PRO A 1 178 ? -2.235 26.732 6.048 1.00 60.44 178 PRO A O 1
ATOM 1441 N N . LYS A 1 179 ? -2.069 27.819 8.017 1.00 65.19 179 LYS A N 1
ATOM 1442 C CA . LYS A 1 179 ? -0.613 27.680 8.118 1.00 65.19 179 LYS A CA 1
ATOM 1443 C C . LYS A 1 179 ? -0.255 26.254 8.535 1.00 65.19 179 LYS A C 1
ATOM 1445 O O . LYS A 1 179 ? -0.994 25.607 9.277 1.00 65.19 179 LYS A O 1
ATOM 1450 N N . PHE A 1 180 ? 0.884 25.774 8.047 1.00 72.56 180 PHE A N 1
ATOM 1451 C CA . PHE A 1 180 ? 1.483 24.529 8.511 1.00 72.56 180 PHE A CA 1
ATOM 1452 C C . PHE A 1 180 ? 2.773 24.845 9.258 1.00 72.56 180 PHE A C 1
ATOM 1454 O O . PHE A 1 180 ? 3.531 25.724 8.841 1.00 72.56 180 PHE A O 1
ATOM 1461 N N . GLU A 1 181 ? 3.016 24.115 10.338 1.00 74.44 181 GLU A N 1
ATOM 1462 C CA . GLU A 1 181 ? 4.265 24.170 11.088 1.00 74.44 181 GLU A CA 1
ATOM 1463 C C . GLU A 1 181 ? 4.839 22.760 11.185 1.00 74.44 181 GLU A C 1
ATOM 1465 O O . GLU A 1 181 ? 4.125 21.796 11.471 1.00 74.44 181 GLU A O 1
ATOM 1470 N N . ILE A 1 182 ? 6.135 22.637 10.891 1.00 79.19 182 ILE A N 1
ATOM 1471 C CA . ILE A 1 182 ? 6.858 21.389 11.122 1.00 79.19 182 ILE A CA 1
ATOM 1472 C C . ILE A 1 182 ? 7.087 21.304 12.623 1.00 79.19 182 ILE A C 1
ATOM 1474 O O . ILE A 1 182 ? 7.776 22.140 13.209 1.00 79.19 182 ILE A O 1
ATOM 1478 N N . VAL A 1 183 ? 6.493 20.291 13.234 1.00 78.06 183 VAL A N 1
ATOM 1479 C CA . VAL A 1 183 ? 6.698 19.978 14.640 1.00 78.06 183 VAL A CA 1
ATOM 1480 C C . VAL A 1 183 ? 8.050 19.281 14.725 1.00 78.06 183 VAL A C 1
ATOM 1482 O O . VAL A 1 183 ? 8.264 18.280 14.049 1.00 78.06 183 VAL A O 1
ATOM 1485 N N . ARG A 1 184 ? 8.968 19.819 15.535 1.00 83.94 184 ARG A N 1
ATOM 1486 C CA . ARG A 1 184 ? 10.346 19.306 15.683 1.00 83.94 184 ARG A CA 1
ATOM 1487 C C . ARG A 1 184 ? 11.129 19.274 14.362 1.00 83.94 184 ARG A C 1
ATOM 1489 O O . ARG A 1 184 ? 11.456 18.202 13.845 1.00 83.94 184 ARG A O 1
ATOM 1496 N N . PRO A 1 185 ? 11.442 20.446 13.781 1.00 86.81 185 PRO A N 1
ATOM 1497 C CA . PRO A 1 185 ? 12.203 20.536 12.533 1.00 86.81 185 PRO A CA 1
ATOM 1498 C C . PRO A 1 185 ? 13.574 19.839 12.594 1.00 86.81 185 PRO A C 1
ATOM 1500 O O . PRO A 1 185 ? 14.102 19.441 11.558 1.00 86.81 185 PRO A O 1
ATOM 1503 N N . GLU A 1 186 ? 14.137 19.655 13.786 1.00 91.38 186 GLU A N 1
ATOM 1504 C CA . GLU A 1 186 ? 15.371 18.916 14.039 1.00 91.38 186 GLU A CA 1
ATOM 1505 C C . GLU A 1 186 ? 15.271 17.401 13.788 1.00 91.38 186 GLU A C 1
ATOM 1507 O O . GLU A 1 186 ? 16.289 16.797 13.456 1.00 91.38 186 GLU A O 1
ATOM 1512 N N . GLU A 1 187 ? 14.079 16.799 13.914 1.00 90.62 187 GLU A N 1
ATOM 1513 C CA . GLU A 1 187 ? 13.827 15.366 13.658 1.00 90.62 187 GLU A CA 1
ATOM 1514 C C . GLU A 1 187 ? 13.420 15.093 12.194 1.00 90.62 187 GLU A C 1
ATOM 1516 O O . GLU A 1 187 ? 13.422 13.948 11.729 1.00 90.62 187 GLU A O 1
ATOM 1521 N N . ALA A 1 188 ? 13.056 16.140 11.445 1.00 90.00 188 ALA A N 1
ATOM 1522 C CA . ALA A 1 188 ? 12.508 16.021 10.096 1.00 90.00 188 ALA A CA 1
ATOM 1523 C C . ALA A 1 188 ? 13.424 15.267 9.106 1.00 90.00 188 ALA A C 1
ATOM 1525 O O . ALA A 1 188 ? 12.901 14.431 8.361 1.00 90.00 188 ALA A O 1
ATOM 1526 N N . PRO A 1 189 ? 14.760 15.482 9.082 1.00 93.94 189 PRO A N 1
ATOM 1527 C CA . PRO A 1 189 ? 15.648 14.718 8.208 1.00 93.94 189 PRO A CA 1
ATOM 1528 C C . PRO A 1 189 ? 15.634 13.215 8.511 1.00 93.94 189 PRO A C 1
ATOM 1530 O O . PRO A 1 189 ? 15.557 12.414 7.582 1.00 93.94 189 PRO A O 1
ATOM 1533 N N . GLN A 1 190 ? 15.658 12.826 9.791 1.00 94.38 190 GLN A N 1
ATOM 1534 C CA . GLN A 1 190 ? 15.692 11.420 10.201 1.00 94.38 190 GLN A CA 1
ATOM 1535 C C . GLN A 1 190 ? 14.364 10.715 9.902 1.00 94.38 190 GLN A C 1
ATOM 1537 O O . GLN A 1 190 ? 14.366 9.573 9.447 1.00 94.38 190 GLN A O 1
ATOM 1542 N N . ILE A 1 191 ? 13.230 11.389 10.118 1.00 93.19 191 ILE A N 1
ATOM 1543 C CA . ILE A 1 191 ? 11.897 10.854 9.793 1.00 93.19 191 ILE A CA 1
ATOM 1544 C C . ILE A 1 191 ? 11.769 10.624 8.282 1.00 93.19 191 ILE A C 1
ATOM 1546 O O . ILE A 1 191 ? 11.351 9.547 7.847 1.00 93.19 191 ILE A O 1
ATOM 1550 N N . ALA A 1 192 ? 12.172 11.606 7.471 1.00 93.62 192 ALA A N 1
ATOM 1551 C CA . ALA A 1 192 ? 12.141 11.480 6.019 1.00 93.62 192 ALA A CA 1
ATOM 1552 C C . ALA A 1 192 ? 13.080 10.372 5.522 1.00 93.62 192 ALA A C 1
ATOM 1554 O O . ALA A 1 192 ? 12.690 9.584 4.659 1.00 93.62 192 ALA A O 1
ATOM 1555 N N . GLU A 1 193 ? 14.287 10.270 6.084 1.00 95.62 193 GLU A N 1
ATOM 1556 C CA . GLU A 1 193 ? 15.232 9.202 5.762 1.00 95.62 193 GLU A CA 1
ATOM 1557 C C . GLU A 1 193 ? 14.634 7.821 6.053 1.00 95.62 193 GLU A C 1
ATOM 1559 O O . GLU A 1 193 ? 14.588 6.988 5.149 1.00 95.62 193 GLU A O 1
ATOM 1564 N N . ARG A 1 194 ? 14.099 7.589 7.261 1.00 95.50 194 ARG A N 1
ATOM 1565 C CA . ARG A 1 194 ? 13.432 6.322 7.623 1.00 95.50 194 ARG A CA 1
ATOM 1566 C C . ARG A 1 194 ? 12.333 5.964 6.633 1.00 95.50 194 ARG A C 1
ATOM 1568 O O . ARG A 1 194 ? 12.301 4.846 6.122 1.00 95.50 194 ARG A O 1
ATOM 1575 N N . HIS A 1 195 ? 11.490 6.938 6.307 1.00 95.12 195 HIS A N 1
ATOM 1576 C CA . HIS A 1 195 ? 10.398 6.746 5.371 1.00 95.12 195 HIS A CA 1
ATOM 1577 C C . HIS A 1 195 ? 10.884 6.335 3.969 1.00 95.12 195 HIS A C 1
ATOM 1579 O O . HIS A 1 195 ? 10.395 5.365 3.390 1.00 95.12 195 HIS A O 1
ATOM 1585 N N . PHE A 1 196 ? 11.851 7.057 3.395 1.00 96.44 196 PHE A N 1
ATOM 1586 C CA . PHE A 1 196 ? 12.355 6.746 2.054 1.00 96.44 196 PHE A CA 1
ATOM 1587 C C . PHE A 1 196 ? 13.208 5.473 2.016 1.00 96.44 196 PHE A C 1
ATOM 1589 O O . PHE A 1 196 ? 13.223 4.790 0.991 1.00 96.44 196 PHE A O 1
ATOM 1596 N N . LEU A 1 197 ? 13.875 5.112 3.116 1.00 96.69 197 LEU A N 1
ATOM 1597 C CA . LEU A 1 197 ? 14.550 3.822 3.255 1.00 96.69 197 LEU A CA 1
ATOM 1598 C C . LEU A 1 197 ? 13.553 2.661 3.214 1.00 96.69 197 LEU A C 1
ATOM 1600 O O . LEU A 1 197 ? 13.808 1.676 2.519 1.00 96.69 197 LEU A O 1
ATOM 1604 N N . ASP A 1 198 ? 12.421 2.788 3.906 1.00 94.75 198 ASP A N 1
ATOM 1605 C CA . ASP A 1 198 ? 11.358 1.785 3.889 1.00 94.75 198 ASP A CA 1
ATOM 1606 C C . ASP A 1 198 ? 10.704 1.661 2.502 1.00 94.75 198 ASP A C 1
ATOM 1608 O O . ASP A 1 198 ? 10.594 0.556 1.966 1.00 94.75 198 ASP A O 1
ATOM 1612 N N . LEU A 1 199 ? 10.392 2.786 1.843 1.00 95.44 199 LEU A N 1
ATOM 1613 C CA . LEU A 1 199 ? 9.923 2.763 0.452 1.00 95.44 199 LEU A CA 1
ATOM 1614 C C . LEU A 1 199 ? 10.926 2.088 -0.484 1.00 95.44 199 LEU A C 1
ATOM 1616 O O . LEU A 1 199 ? 10.534 1.270 -1.314 1.00 95.44 199 LEU A O 1
ATOM 1620 N N . ARG A 1 200 ? 12.219 2.392 -0.334 1.00 96.44 200 ARG A N 1
ATOM 1621 C CA . ARG A 1 200 ? 13.263 1.799 -1.172 1.00 96.44 200 ARG A CA 1
ATOM 1622 C C . ARG A 1 200 ? 13.397 0.298 -0.956 1.00 96.44 200 ARG A C 1
ATOM 1624 O O . ARG A 1 200 ? 13.656 -0.435 -1.906 1.00 96.44 200 ARG A O 1
ATOM 1631 N N . LYS A 1 201 ? 13.209 -0.167 0.280 1.00 94.75 201 LYS A N 1
ATOM 1632 C CA . LYS A 1 201 ? 13.226 -1.593 0.615 1.00 94.75 201 LYS A CA 1
ATOM 1633 C C . LYS A 1 201 ? 12.079 -2.351 -0.053 1.00 94.75 201 LYS A C 1
ATOM 1635 O O . LYS A 1 201 ? 12.269 -3.500 -0.431 1.00 94.75 201 LYS A O 1
ATOM 1640 N N . MET A 1 202 ? 10.910 -1.728 -0.180 1.00 92.00 202 MET A N 1
ATOM 1641 C CA . MET A 1 202 ? 9.743 -2.370 -0.785 1.00 92.00 202 MET A CA 1
ATOM 1642 C C . MET A 1 202 ? 9.691 -2.281 -2.303 1.00 92.00 202 MET A C 1
ATOM 1644 O O . MET A 1 202 ? 9.335 -3.260 -2.949 1.00 92.00 202 MET A O 1
ATOM 1648 N N . TYR A 1 203 ? 9.968 -1.099 -2.853 1.00 95.69 203 TYR A N 1
ATOM 1649 C CA . TYR A 1 203 ? 9.665 -0.781 -4.247 1.00 95.69 203 TYR A CA 1
ATOM 1650 C C . TYR A 1 203 ? 10.914 -0.542 -5.099 1.00 95.69 203 TYR A C 1
ATOM 1652 O O . TYR A 1 203 ? 10.788 -0.324 -6.298 1.00 95.69 203 TYR A O 1
ATOM 1660 N N . GLY A 1 204 ? 12.113 -0.542 -4.509 1.00 96.56 204 GLY A N 1
ATOM 1661 C CA . GLY A 1 204 ? 13.347 -0.201 -5.214 1.00 96.56 204 GLY A CA 1
ATOM 1662 C C . GLY A 1 204 ? 13.541 1.311 -5.352 1.00 96.56 204 GLY A C 1
ATOM 1663 O O . GLY A 1 204 ? 13.446 2.052 -4.377 1.00 96.56 204 GLY A O 1
ATOM 1664 N N . SER A 1 205 ? 13.880 1.809 -6.538 1.00 97.31 205 SER A N 1
ATOM 1665 C CA . SER A 1 205 ? 14.110 3.247 -6.743 1.00 97.31 205 SER A CA 1
ATOM 1666 C C . SER A 1 205 ? 12.849 4.059 -6.429 1.00 97.31 205 SER A C 1
ATOM 1668 O O . SER A 1 205 ? 11.756 3.681 -6.824 1.00 97.31 205 SER A O 1
ATOM 1670 N N . VAL A 1 206 ? 12.972 5.212 -5.771 1.00 97.06 206 VAL A N 1
ATOM 1671 C CA . VAL A 1 206 ? 11.809 6.058 -5.449 1.00 97.06 206 VAL A CA 1
ATOM 1672 C C . VAL A 1 206 ? 11.982 7.426 -6.091 1.00 97.06 206 VAL A C 1
ATOM 1674 O O . VAL A 1 206 ? 12.974 8.105 -5.828 1.00 97.06 206 VAL A O 1
ATOM 1677 N N . LEU A 1 207 ? 11.004 7.845 -6.895 1.00 95.44 207 LEU A N 1
ATOM 1678 C CA . LEU A 1 207 ? 10.906 9.205 -7.419 1.00 95.44 207 LEU A CA 1
ATOM 1679 C C . LEU A 1 207 ? 9.749 9.927 -6.731 1.00 95.44 207 LEU A C 1
ATOM 1681 O O . LEU A 1 207 ? 8.586 9.635 -7.000 1.00 95.44 207 LEU A O 1
ATOM 1685 N N . ALA A 1 208 ? 10.063 10.858 -5.833 1.00 92.75 208 ALA A N 1
ATOM 1686 C CA . ALA A 1 208 ? 9.054 11.687 -5.183 1.00 92.75 208 ALA A CA 1
ATOM 1687 C C . ALA A 1 208 ? 8.693 12.891 -6.063 1.00 92.75 208 ALA A C 1
ATOM 1689 O O . ALA A 1 208 ? 9.569 13.634 -6.501 1.00 92.75 208 ALA A O 1
ATOM 1690 N N . VAL A 1 209 ? 7.398 13.085 -6.294 1.00 88.88 209 VAL A N 1
ATOM 1691 C CA . VAL A 1 209 ? 6.830 14.191 -7.063 1.00 88.88 209 VAL A CA 1
ATOM 1692 C C . VAL A 1 209 ? 5.971 15.046 -6.136 1.00 88.88 209 VAL A C 1
ATOM 1694 O O . VAL A 1 209 ? 4.950 14.601 -5.603 1.00 88.88 209 VAL A O 1
ATOM 1697 N N . ASP A 1 210 ? 6.384 16.300 -5.978 1.00 83.31 210 ASP A N 1
ATOM 1698 C CA . ASP A 1 210 ? 5.672 17.324 -5.220 1.00 83.31 210 ASP A CA 1
ATOM 1699 C C . ASP A 1 210 ? 4.939 18.280 -6.165 1.00 83.31 210 ASP A C 1
ATOM 1701 O O . ASP A 1 210 ? 5.541 19.119 -6.837 1.00 83.31 210 ASP A O 1
ATOM 1705 N N . LEU A 1 211 ? 3.608 18.197 -6.195 1.00 71.62 211 LEU A N 1
ATOM 1706 C CA . LEU A 1 211 ? 2.770 19.083 -7.007 1.00 71.62 211 LEU A CA 1
ATOM 1707 C C . LEU A 1 211 ? 2.483 20.401 -6.263 1.00 71.62 211 LEU A C 1
ATOM 1709 O O . LEU A 1 211 ? 1.360 20.672 -5.829 1.00 71.62 211 LEU A O 1
ATOM 1713 N N . LEU A 1 212 ? 3.507 21.245 -6.106 1.00 63.91 212 LEU A N 1
ATOM 1714 C CA . LEU A 1 212 ? 3.382 22.577 -5.501 1.00 63.91 212 LEU A CA 1
ATOM 1715 C C . LEU A 1 212 ? 2.734 23.571 -6.480 1.00 63.91 212 LEU A C 1
ATOM 1717 O O . LEU A 1 212 ? 3.405 24.381 -7.116 1.00 63.91 212 LEU A O 1
ATOM 1721 N N . ASN A 1 213 ? 1.406 23.551 -6.604 1.00 55.03 213 ASN A N 1
ATOM 1722 C CA . ASN A 1 213 ? 0.713 24.554 -7.414 1.00 55.03 213 ASN A CA 1
ATOM 1723 C C . ASN A 1 213 ? 0.558 25.883 -6.654 1.00 55.03 213 ASN A C 1
ATOM 1725 O O . ASN A 1 213 ? -0.192 25.983 -5.683 1.00 55.03 213 ASN A O 1
ATOM 1729 N N . LYS A 1 214 ? 1.222 26.937 -7.152 1.00 46.50 214 LYS A N 1
ATOM 1730 C CA . LYS A 1 214 ? 1.030 28.337 -6.718 1.00 46.50 214 LYS A CA 1
ATOM 1731 C C . LYS A 1 214 ? -0.231 28.983 -7.325 1.00 46.50 214 LYS A C 1
ATOM 1733 O O . LYS A 1 214 ? -0.624 30.062 -6.897 1.00 46.50 214 LYS A O 1
ATOM 1738 N N . ILE A 1 215 ? -0.869 28.327 -8.301 1.00 45.72 215 ILE A N 1
ATOM 1739 C CA . ILE A 1 215 ? -2.072 28.798 -9.001 1.00 45.72 215 ILE A CA 1
ATOM 1740 C C . ILE A 1 215 ? -3.168 27.742 -8.811 1.00 45.72 215 ILE A C 1
ATOM 1742 O O . ILE A 1 215 ? -3.073 26.639 -9.342 1.00 45.72 215 ILE A O 1
ATOM 1746 N N . CYS A 1 216 ? -4.181 28.061 -8.005 1.00 40.62 216 CYS A N 1
ATOM 1747 C CA . CYS A 1 216 ? -5.394 27.253 -7.871 1.00 40.62 216 CYS A CA 1
ATOM 1748 C C . CYS A 1 216 ? -6.342 27.598 -9.027 1.00 40.62 216 CYS A C 1
ATOM 1750 O O . CYS A 1 216 ? -6.605 28.776 -9.259 1.00 40.62 216 CYS A O 1
ATOM 1752 N N . GLY A 1 217 ? -6.851 26.599 -9.748 1.00 57.38 217 GLY A N 1
ATOM 1753 C CA . GLY A 1 217 ? -7.744 26.831 -10.881 1.00 57.38 217 GLY A CA 1
ATOM 1754 C C . GLY A 1 217 ? -7.884 25.610 -11.787 1.00 57.38 217 GLY A C 1
ATOM 1755 O O . GLY A 1 217 ? -8.198 24.523 -11.315 1.00 57.38 217 GLY A O 1
ATOM 1756 N N . HIS A 1 218 ? -7.676 25.804 -13.089 1.00 49.12 218 HIS A N 1
ATOM 1757 C CA . HIS A 1 218 ? -7.911 24.795 -14.125 1.00 49.12 218 HIS A CA 1
ATOM 1758 C C . HIS A 1 218 ? -6.832 23.699 -14.143 1.00 49.12 218 HIS A C 1
ATOM 1760 O O . HIS A 1 218 ? -5.653 23.961 -13.898 1.00 49.12 218 HIS A O 1
ATOM 1766 N N . VAL A 1 219 ? -7.232 22.467 -14.476 1.00 53.53 219 VAL A N 1
ATOM 1767 C CA . VAL A 1 219 ? -6.303 21.371 -14.783 1.00 53.53 219 VAL A CA 1
ATOM 1768 C C . VAL A 1 219 ? -5.576 21.724 -16.077 1.00 53.53 219 VAL A C 1
ATOM 1770 O O . VAL A 1 219 ? -6.160 21.711 -17.157 1.00 53.53 219 VAL A O 1
ATOM 1773 N N . HIS A 1 220 ? -4.297 22.069 -15.972 1.00 60.59 220 HIS A N 1
ATOM 1774 C CA . HIS A 1 220 ? -3.458 22.324 -17.135 1.00 60.59 220 HIS A CA 1
ATOM 1775 C C . HIS A 1 220 ? -2.814 21.010 -17.582 1.00 60.59 220 HIS A C 1
ATOM 1777 O O . HIS A 1 220 ? -1.702 20.699 -17.160 1.00 60.59 220 HIS A O 1
ATOM 1783 N N . PHE A 1 221 ? -3.504 20.242 -18.431 1.00 60.91 221 PHE A N 1
ATOM 1784 C CA . PHE A 1 221 ? -2.965 19.002 -19.013 1.00 60.91 221 PHE A CA 1
ATOM 1785 C C . PHE A 1 221 ? -1.634 19.230 -19.748 1.00 60.91 221 PHE A C 1
ATOM 1787 O O . PHE A 1 221 ? -0.746 18.389 -19.686 1.00 60.91 221 PHE A O 1
ATOM 1794 N N . GLU A 1 222 ? -1.437 20.413 -20.333 1.00 64.06 222 GLU A N 1
ATOM 1795 C CA . GLU A 1 222 ? -0.165 20.834 -20.942 1.00 64.06 222 GLU A CA 1
ATOM 1796 C C . GLU A 1 222 ? 1.008 20.866 -19.949 1.00 64.06 222 GLU A C 1
ATOM 1798 O O . GLU A 1 222 ? 2.161 20.783 -20.346 1.00 64.06 222 GLU A O 1
ATOM 1803 N N . ARG A 1 223 ? 0.752 20.977 -18.639 1.00 69.06 223 ARG A N 1
ATOM 1804 C CA . ARG A 1 223 ? 1.805 20.889 -17.614 1.00 69.06 223 ARG A CA 1
ATOM 1805 C C . ARG A 1 223 ? 2.143 19.457 -17.226 1.00 69.06 223 ARG A C 1
ATOM 1807 O O . ARG A 1 223 ? 3.234 19.219 -16.716 1.00 69.06 223 ARG A O 1
ATOM 1814 N N . LEU A 1 224 ? 1.236 18.515 -17.489 1.00 70.75 224 LEU A N 1
ATOM 1815 C CA . LEU A 1 224 ? 1.490 17.097 -17.263 1.00 70.75 224 LEU A CA 1
ATOM 1816 C C . LEU A 1 224 ? 2.476 16.544 -18.286 1.00 70.75 224 LEU A C 1
ATOM 1818 O O . LEU A 1 224 ? 3.273 15.700 -17.906 1.00 70.75 224 LEU A O 1
ATOM 1822 N N . SER A 1 225 ? 2.495 17.047 -19.527 1.00 76.38 225 SER A N 1
ATOM 1823 C CA . SER A 1 225 ? 3.519 16.636 -20.497 1.00 76.38 225 SER A CA 1
ATOM 1824 C C . SER A 1 225 ? 4.921 17.035 -20.036 1.00 76.38 225 SER A C 1
ATOM 1826 O O . SER A 1 225 ? 5.810 16.199 -20.039 1.00 76.38 225 SER A O 1
ATOM 1828 N N . PHE A 1 226 ? 5.109 18.251 -19.507 1.00 80.81 226 PHE A N 1
ATOM 1829 C CA . PHE A 1 226 ? 6.408 18.662 -18.953 1.00 80.81 226 PHE A CA 1
ATOM 1830 C C . PHE A 1 226 ? 6.842 17.834 -17.740 1.00 80.81 226 PHE A C 1
ATOM 1832 O O . PHE A 1 226 ? 8.037 17.622 -17.536 1.00 80.81 226 PHE A O 1
ATOM 1839 N N . LEU A 1 227 ? 5.893 17.412 -16.898 1.00 82.06 227 LEU A N 1
ATOM 1840 C CA . LEU A 1 227 ? 6.188 16.494 -15.800 1.00 82.06 227 LEU A CA 1
ATOM 1841 C C . LEU A 1 227 ? 6.540 15.109 -16.345 1.00 82.06 227 LEU A C 1
ATOM 1843 O O . LEU A 1 227 ? 7.528 14.532 -15.907 1.00 82.06 227 LEU A O 1
ATOM 1847 N N . TYR A 1 228 ? 5.763 14.605 -17.304 1.00 84.00 228 TYR A N 1
ATOM 1848 C CA . TYR A 1 228 ? 6.006 13.327 -17.957 1.00 84.00 228 TYR A CA 1
ATOM 1849 C C . TYR A 1 228 ? 7.405 13.287 -18.566 1.00 84.00 228 TYR A C 1
ATOM 1851 O O . TYR A 1 228 ? 8.156 12.372 -18.259 1.00 84.00 228 TYR A O 1
ATOM 1859 N N . ASP A 1 229 ? 7.804 14.316 -19.312 1.00 87.56 229 ASP A N 1
ATOM 1860 C CA . ASP A 1 229 ? 9.136 14.413 -19.916 1.00 87.56 229 ASP A CA 1
ATOM 1861 C C . ASP A 1 229 ? 10.257 14.362 -18.863 1.00 87.56 229 ASP A C 1
ATOM 1863 O O . ASP A 1 229 ? 11.300 13.759 -19.095 1.00 87.56 229 ASP A O 1
ATOM 1867 N N . GLN A 1 230 ? 10.040 14.939 -17.675 1.00 88.31 230 GLN A N 1
ATOM 1868 C CA . GLN A 1 230 ? 11.011 14.895 -16.573 1.00 88.31 230 GLN A CA 1
ATOM 1869 C C . GLN A 1 230 ? 11.097 13.528 -15.888 1.00 88.31 230 GLN A C 1
ATOM 1871 O O . GLN A 1 230 ? 12.145 13.187 -15.341 1.00 88.31 230 GLN A O 1
ATOM 1876 N N . ILE A 1 231 ? 10.005 12.759 -15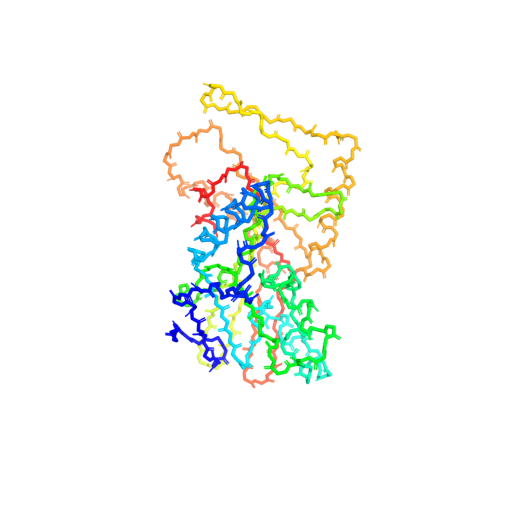.871 1.00 91.44 231 ILE A N 1
ATOM 1877 C CA . ILE A 1 231 ? 9.950 11.457 -15.190 1.00 91.44 231 ILE A CA 1
ATOM 1878 C C . ILE A 1 231 ? 10.054 10.270 -16.156 1.00 91.44 231 ILE A C 1
ATOM 1880 O O . ILE A 1 231 ? 10.214 9.140 -15.699 1.00 91.44 231 ILE A O 1
ATOM 1884 N N . ALA A 1 232 ? 9.989 10.500 -17.469 1.00 92.38 232 ALA A N 1
ATOM 1885 C CA . ALA A 1 232 ? 9.948 9.464 -18.498 1.00 92.38 232 ALA A CA 1
ATOM 1886 C C . ALA A 1 232 ? 11.155 8.526 -18.410 1.00 92.38 232 ALA A C 1
ATOM 1888 O O . ALA A 1 232 ? 10.979 7.310 -18.373 1.00 92.38 232 ALA A O 1
ATOM 1889 N N . ASP A 1 233 ? 12.363 9.076 -18.270 1.00 95.31 233 ASP A N 1
ATOM 1890 C CA . ASP A 1 233 ? 13.587 8.282 -18.120 1.00 95.31 233 ASP A CA 1
ATOM 1891 C C . ASP A 1 233 ? 13.533 7.371 -16.887 1.00 95.31 233 ASP A C 1
ATOM 1893 O O . ASP A 1 233 ? 13.980 6.222 -16.927 1.00 95.31 233 ASP A O 1
ATOM 1897 N N . PHE A 1 234 ? 12.946 7.855 -15.788 1.00 96.12 234 PHE A N 1
ATOM 1898 C CA . PHE A 1 234 ? 12.746 7.049 -14.588 1.00 96.12 234 PHE A CA 1
ATOM 1899 C C . PHE A 1 234 ? 11.731 5.929 -14.833 1.00 96.12 234 PHE A C 1
ATOM 1901 O O . PHE A 1 234 ? 11.991 4.792 -14.440 1.00 96.12 234 PHE A O 1
ATOM 1908 N N . LEU A 1 235 ? 10.603 6.223 -15.486 1.00 93.69 235 LEU A N 1
ATOM 1909 C CA . LEU A 1 235 ? 9.572 5.230 -15.797 1.00 93.69 235 LEU A CA 1
ATOM 1910 C C . LEU A 1 235 ? 10.109 4.133 -16.723 1.00 93.69 235 LEU A C 1
ATOM 1912 O O . LEU A 1 235 ? 9.943 2.953 -16.430 1.00 93.69 235 LEU A O 1
ATOM 1916 N N . VAL A 1 236 ? 10.823 4.501 -17.790 1.00 94.12 236 VAL A N 1
ATOM 1917 C CA . VAL A 1 236 ? 11.426 3.544 -18.733 1.00 94.12 236 VAL A CA 1
ATOM 1918 C C . VAL A 1 236 ? 12.476 2.678 -18.040 1.00 94.12 236 VAL A C 1
ATOM 1920 O O . VAL A 1 236 ? 12.503 1.466 -18.238 1.00 94.12 236 VAL A O 1
ATOM 1923 N N . LYS A 1 237 ? 13.325 3.278 -17.198 1.00 96.38 237 LYS A N 1
ATOM 1924 C CA . LYS A 1 237 ? 14.385 2.557 -16.486 1.00 96.38 237 LYS A CA 1
ATOM 1925 C C . LYS A 1 237 ? 13.849 1.570 -15.448 1.00 96.38 237 LYS A C 1
ATOM 1927 O O . LYS A 1 237 ? 14.446 0.514 -15.265 1.00 96.38 237 LYS A O 1
ATOM 1932 N N . ASN A 1 238 ? 12.793 1.940 -14.723 1.00 96.50 238 ASN A N 1
ATOM 1933 C CA . ASN A 1 238 ? 12.264 1.131 -13.622 1.00 96.50 238 ASN A CA 1
ATOM 1934 C C . ASN A 1 238 ? 11.134 0.189 -14.050 1.00 96.50 238 ASN A C 1
ATOM 1936 O O . ASN A 1 238 ? 10.835 -0.742 -13.309 1.00 96.50 238 ASN A O 1
ATOM 1940 N N . GLY A 1 239 ? 10.552 0.401 -15.232 1.00 95.38 239 GLY A N 1
ATOM 1941 C CA . GLY A 1 239 ? 9.612 -0.515 -15.860 1.00 95.38 239 GLY A CA 1
ATOM 1942 C C . GLY A 1 239 ? 8.319 -0.725 -15.073 1.00 95.38 239 GLY A C 1
ATOM 1943 O O . GLY A 1 239 ? 7.889 0.106 -14.274 1.00 95.38 239 GLY A O 1
ATOM 1944 N N . TYR A 1 240 ? 7.693 -1.861 -15.347 1.00 95.19 240 TYR A N 1
ATOM 1945 C CA . TYR A 1 240 ? 6.465 -2.349 -14.734 1.00 95.19 240 TYR A CA 1
ATOM 1946 C C . TYR A 1 240 ? 6.571 -3.873 -14.601 1.00 95.19 240 TYR A C 1
ATOM 1948 O O . TYR A 1 240 ? 7.412 -4.501 -15.251 1.00 95.19 240 TYR A O 1
ATOM 1956 N N . PHE A 1 241 ? 5.720 -4.480 -13.778 1.00 96.31 241 PHE A N 1
ATOM 1957 C CA . PHE A 1 241 ? 5.678 -5.930 -13.658 1.00 96.31 241 PHE A CA 1
ATOM 1958 C C . PHE A 1 241 ? 5.007 -6.543 -14.887 1.00 96.31 241 PHE A C 1
ATOM 1960 O O . PHE A 1 241 ? 3.904 -6.138 -15.263 1.00 96.31 241 PHE A O 1
ATOM 1967 N N . LEU A 1 242 ? 5.638 -7.543 -15.492 1.00 95.56 242 LEU A N 1
ATOM 1968 C CA . LEU A 1 242 ? 5.069 -8.325 -16.587 1.00 95.56 242 LEU A CA 1
ATOM 1969 C C . LEU A 1 242 ? 5.369 -9.798 -16.353 1.00 95.56 242 LEU A C 1
ATOM 1971 O O . LEU A 1 242 ? 6.509 -10.150 -16.077 1.00 95.56 242 LEU A O 1
ATOM 1975 N N . LEU A 1 243 ? 4.359 -10.642 -16.508 1.00 94.44 243 LEU A N 1
ATOM 1976 C CA . LEU A 1 243 ? 4.460 -12.091 -16.415 1.00 94.44 243 LEU A CA 1
ATOM 1977 C C . LEU A 1 243 ? 3.812 -12.717 -17.649 1.00 94.44 243 LEU A C 1
ATOM 1979 O O . LEU A 1 243 ? 2.690 -12.344 -18.004 1.00 94.44 243 LEU A O 1
ATOM 1983 N N . ASN A 1 244 ? 4.503 -13.662 -18.283 1.00 92.19 244 ASN A N 1
ATOM 1984 C CA . ASN A 1 244 ? 3.960 -14.466 -19.378 1.00 92.19 244 ASN A CA 1
ATOM 1985 C C . ASN A 1 244 ? 3.550 -15.876 -18.911 1.00 92.19 244 ASN A C 1
ATOM 1987 O O . ASN A 1 244 ? 3.772 -16.264 -17.763 1.00 92.19 244 ASN A O 1
ATOM 1991 N N . GLU A 1 245 ? 2.955 -16.659 -19.813 1.00 87.69 245 GLU A N 1
ATOM 1992 C CA . GLU A 1 245 ? 2.528 -18.038 -19.524 1.00 87.69 245 GLU A CA 1
ATOM 1993 C C . GLU A 1 245 ? 3.707 -18.988 -19.247 1.00 87.69 245 GLU A C 1
ATOM 1995 O O . GLU A 1 245 ? 3.556 -19.977 -18.532 1.00 87.69 245 GLU A O 1
ATOM 2000 N N . GLU A 1 246 ? 4.897 -18.664 -19.756 1.00 88.00 246 GLU A N 1
ATOM 2001 C CA . GLU A 1 246 ? 6.136 -19.430 -19.568 1.00 88.00 246 GLU A CA 1
ATOM 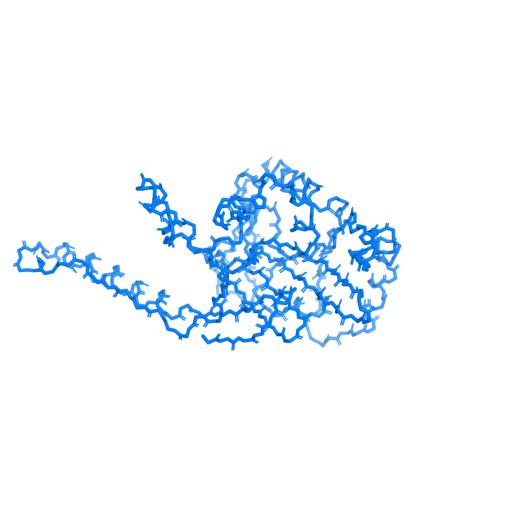2002 C C . GLU A 1 246 ? 6.851 -19.096 -18.244 1.00 88.00 246 GLU A C 1
ATOM 2004 O O . GLU A 1 246 ? 7.934 -19.609 -17.969 1.00 88.00 246 GLU A O 1
ATOM 2009 N N . SER A 1 247 ? 6.225 -18.286 -17.379 1.00 85.88 247 SER A N 1
ATOM 2010 C CA . SER A 1 247 ? 6.776 -17.814 -16.098 1.00 85.88 247 SER A CA 1
ATOM 2011 C C . SER A 1 247 ? 8.036 -16.946 -16.219 1.00 85.88 247 SER A C 1
ATOM 2013 O O . SER A 1 247 ? 8.746 -16.734 -15.231 1.00 85.88 247 SER A O 1
ATOM 2015 N N . GLU A 1 248 ? 8.306 -16.396 -17.402 1.00 90.50 248 GLU A N 1
ATOM 2016 C CA . GLU A 1 248 ? 9.283 -15.327 -17.572 1.00 90.50 248 GLU A CA 1
ATOM 2017 C C . GLU A 1 248 ? 8.689 -14.019 -17.047 1.00 90.50 248 GLU A C 1
ATOM 2019 O O . GLU A 1 248 ? 7.530 -13.683 -17.322 1.00 90.50 248 GLU A O 1
ATOM 2024 N N . LYS A 1 249 ? 9.495 -13.276 -16.281 1.00 92.88 249 LYS A N 1
ATOM 2025 C CA . LYS A 1 249 ? 9.054 -12.036 -15.647 1.00 92.88 249 LYS A CA 1
ATOM 2026 C C . LYS A 1 249 ? 9.945 -10.844 -15.959 1.00 92.88 249 LYS A C 1
ATOM 2028 O O . LYS A 1 249 ? 11.166 -10.965 -16.049 1.00 92.88 249 LYS A O 1
ATOM 2033 N N . MET A 1 250 ? 9.315 -9.680 -16.022 1.00 95.56 250 MET A N 1
ATOM 2034 C CA . MET A 1 250 ? 9.948 -8.382 -15.823 1.00 95.56 250 MET A CA 1
ATOM 2035 C C . MET A 1 250 ? 9.453 -7.807 -14.501 1.00 95.56 250 MET A C 1
ATOM 2037 O O . MET A 1 250 ? 8.281 -7.954 -14.158 1.00 95.56 250 MET A O 1
ATOM 2041 N N . GLU A 1 251 ? 10.348 -7.163 -13.762 1.00 96.38 251 GLU A N 1
ATOM 2042 C CA . GLU A 1 251 ? 10.040 -6.564 -12.467 1.00 96.38 251 GLU A CA 1
ATOM 2043 C C . GLU A 1 251 ? 9.972 -5.045 -12.586 1.00 96.38 251 GLU A C 1
ATOM 2045 O O . GLU A 1 251 ? 10.790 -4.417 -13.261 1.00 96.38 251 GLU A O 1
ATOM 2050 N N . GLN A 1 252 ? 9.031 -4.452 -11.862 1.00 97.38 252 GLN A N 1
ATOM 2051 C CA . GLN A 1 252 ? 9.070 -3.045 -11.526 1.00 97.38 252 GLN A CA 1
ATOM 2052 C C . GLN A 1 252 ? 10.142 -2.826 -10.448 1.00 97.38 252 GLN A C 1
ATOM 2054 O O . GLN A 1 252 ? 10.042 -3.348 -9.336 1.00 97.38 252 GLN A O 1
ATOM 2059 N N . LEU A 1 253 ? 11.170 -2.045 -10.784 1.00 97.50 253 LEU A N 1
ATOM 2060 C CA . LEU A 1 253 ? 12.353 -1.790 -9.947 1.00 97.50 253 LEU A CA 1
ATOM 2061 C C . LEU A 1 253 ? 12.316 -0.431 -9.237 1.00 97.50 253 LEU A C 1
ATOM 2063 O O . LEU A 1 253 ? 13.297 -0.026 -8.604 1.00 97.50 253 LEU A O 1
ATOM 2067 N N . GLY A 1 254 ? 11.215 0.299 -9.381 1.00 97.25 254 GLY A N 1
ATOM 2068 C CA . GLY A 1 254 ? 11.040 1.608 -8.781 1.00 97.25 254 GLY A CA 1
ATOM 2069 C C . GLY A 1 254 ? 9.603 2.097 -8.821 1.00 97.25 254 GLY A C 1
ATOM 2070 O O . GLY A 1 254 ? 8.784 1.619 -9.599 1.00 97.25 254 GLY A O 1
ATOM 2071 N N . VAL A 1 255 ? 9.296 3.086 -7.988 1.00 96.88 255 VAL A N 1
ATOM 2072 C CA . VAL A 1 255 ? 7.956 3.648 -7.839 1.00 96.88 255 VAL A CA 1
ATOM 2073 C C . VAL A 1 255 ? 7.981 5.169 -7.905 1.00 96.88 255 VAL A C 1
ATOM 2075 O O . VAL A 1 255 ? 8.868 5.830 -7.354 1.00 96.88 255 VAL A O 1
ATOM 2078 N N . VAL A 1 256 ? 6.971 5.731 -8.566 1.00 95.31 256 VAL A N 1
ATOM 2079 C CA . VAL A 1 256 ? 6.670 7.158 -8.473 1.00 95.31 256 VAL A CA 1
ATOM 2080 C C . VAL A 1 256 ? 5.785 7.377 -7.255 1.00 95.31 256 VAL A C 1
ATOM 2082 O O . VAL A 1 256 ? 4.704 6.796 -7.140 1.00 95.31 256 VAL A O 1
ATOM 2085 N N . ARG A 1 257 ? 6.252 8.228 -6.345 1.00 93.81 257 ARG A N 1
ATOM 2086 C CA . ARG A 1 257 ? 5.500 8.668 -5.180 1.00 93.81 257 ARG A CA 1
ATOM 2087 C C . ARG A 1 257 ? 4.953 10.065 -5.403 1.00 93.81 257 ARG A C 1
ATOM 2089 O O . ARG A 1 257 ? 5.730 10.996 -5.576 1.00 93.81 257 ARG A O 1
ATOM 2096 N N . THR A 1 258 ? 3.647 10.249 -5.261 1.00 89.25 258 THR A N 1
ATOM 2097 C CA . THR A 1 258 ? 3.046 11.587 -5.201 1.00 89.25 258 THR A CA 1
ATOM 2098 C C . THR A 1 258 ? 2.825 12.030 -3.756 1.00 89.25 258 THR A C 1
ATOM 2100 O O . THR A 1 258 ? 2.215 11.333 -2.937 1.00 89.25 258 THR A O 1
ATOM 2103 N N . ASN A 1 259 ? 3.332 13.211 -3.417 1.00 84.12 259 ASN A N 1
ATOM 2104 C CA . ASN A 1 259 ? 3.155 13.783 -2.089 1.00 84.12 259 ASN A CA 1
ATOM 2105 C C . ASN A 1 259 ? 1.833 14.548 -1.993 1.00 84.12 259 ASN A C 1
ATOM 2107 O O . ASN A 1 259 ? 1.447 15.308 -2.883 1.00 84.12 259 ASN A O 1
ATOM 2111 N N . CYS A 1 260 ? 1.132 14.358 -0.878 1.00 69.31 260 CYS A N 1
ATOM 2112 C CA . CYS A 1 260 ? -0.152 14.989 -0.608 1.00 69.31 260 CYS A CA 1
ATOM 2113 C C . CYS A 1 260 ? -0.051 16.019 0.498 1.00 69.31 260 CYS A C 1
ATOM 2115 O O . CYS A 1 260 ? 0.147 15.678 1.663 1.00 69.31 260 CYS A O 1
ATOM 2117 N N . ILE A 1 261 ? -0.255 17.277 0.116 1.00 62.50 261 ILE A N 1
ATOM 2118 C CA . ILE A 1 261 ? -0.399 18.390 1.056 1.00 62.50 261 ILE A CA 1
ATOM 2119 C C . ILE A 1 261 ? -1.872 18.715 1.359 1.00 62.50 261 ILE A C 1
ATOM 2121 O O . ILE A 1 261 ? -2.172 19.264 2.417 1.00 62.50 261 ILE A O 1
ATOM 2125 N N . ASP A 1 262 ? -2.793 18.324 0.468 1.00 50.16 262 ASP A N 1
ATOM 2126 C CA . ASP A 1 262 ? -4.227 18.601 0.581 1.00 50.16 262 ASP A CA 1
ATOM 2127 C C . ASP A 1 262 ? -5.080 17.330 0.536 1.00 50.16 262 ASP A C 1
ATOM 2129 O O . ASP A 1 262 ? -4.814 16.382 -0.212 1.00 50.16 262 ASP A O 1
ATOM 2133 N N . CYS A 1 263 ? -6.127 17.338 1.362 1.00 45.09 263 CYS A N 1
ATOM 2134 C CA . CYS A 1 263 ? -7.142 16.302 1.423 1.00 45.09 263 CYS A CA 1
ATOM 2135 C C . CYS A 1 263 ? -7.795 16.137 0.039 1.00 45.09 263 CYS A C 1
ATOM 2137 O O . CYS A 1 263 ? -8.390 17.066 -0.493 1.00 45.09 263 CYS A O 1
ATOM 2139 N N . LEU A 1 264 ? -7.696 14.925 -0.502 1.00 43.34 264 LEU A N 1
ATOM 2140 C CA . LEU A 1 264 ? -8.607 14.318 -1.481 1.00 43.34 264 LEU A CA 1
ATOM 2141 C C . LEU A 1 264 ? -8.771 14.889 -2.911 1.00 43.34 264 LEU A C 1
ATOM 2143 O O . LEU A 1 264 ? -9.050 14.065 -3.774 1.00 43.34 264 LEU A O 1
ATOM 2147 N N . ASP A 1 265 ? -8.506 16.157 -3.247 1.00 38.41 265 ASP A N 1
ATOM 2148 C CA . ASP A 1 265 ? -8.979 16.686 -4.556 1.00 38.41 265 ASP A CA 1
ATOM 2149 C C . ASP A 1 265 ? -7.976 16.755 -5.732 1.00 38.41 265 ASP A C 1
ATOM 2151 O O . ASP A 1 265 ? -8.383 17.063 -6.849 1.00 38.41 265 ASP A O 1
ATOM 2155 N N . ARG A 1 266 ? -6.668 16.492 -5.561 1.00 47.28 266 ARG A N 1
ATOM 2156 C CA . ARG A 1 266 ? -5.663 16.874 -6.597 1.00 47.28 266 ARG A CA 1
ATOM 2157 C C . ARG A 1 266 ? -4.798 15.773 -7.211 1.00 47.28 266 ARG A C 1
ATOM 2159 O O . ARG A 1 266 ? -3.925 16.075 -8.014 1.00 47.28 266 ARG A O 1
ATOM 2166 N N . THR A 1 267 ? -5.005 14.520 -6.842 1.00 44.72 267 THR A N 1
ATOM 2167 C CA . THR A 1 267 ? -4.015 13.440 -7.058 1.00 44.72 267 THR A CA 1
ATOM 2168 C C . THR A 1 267 ? -4.540 12.253 -7.849 1.00 44.72 267 THR A C 1
ATOM 2170 O O . THR A 1 267 ? -3.772 11.354 -8.147 1.00 44.72 267 THR A O 1
ATOM 2173 N N . ASN A 1 268 ? -5.805 12.279 -8.271 1.00 44.62 268 ASN A N 1
ATOM 2174 C CA . ASN A 1 268 ? -6.352 11.284 -9.202 1.00 44.62 268 ASN A CA 1
ATOM 2175 C C . ASN A 1 268 ? -6.101 11.664 -10.681 1.00 44.62 268 ASN A C 1
ATOM 2177 O O . ASN A 1 268 ? -6.832 11.216 -11.557 1.00 44.62 268 ASN A O 1
ATOM 2181 N N . ILE A 1 269 ? -5.140 12.559 -10.948 1.00 41.34 269 ILE A N 1
ATOM 2182 C CA . ILE A 1 269 ? -4.789 13.063 -12.294 1.00 41.34 269 ILE A CA 1
ATOM 2183 C C . ILE A 1 269 ? -3.423 12.509 -12.766 1.00 41.34 269 ILE A C 1
ATOM 2185 O O . ILE A 1 269 ? -3.083 12.630 -13.940 1.00 41.34 269 ILE A O 1
ATOM 2189 N N . THR A 1 270 ? -2.655 11.894 -11.865 1.00 35.91 270 THR A N 1
ATOM 2190 C CA . THR A 1 270 ? -1.389 11.175 -12.123 1.00 35.91 270 THR A CA 1
ATOM 2191 C C . THR A 1 270 ? -1.592 9.682 -12.004 1.00 35.91 270 THR A C 1
ATOM 2193 O O . THR A 1 270 ? -0.871 8.950 -12.713 1.00 35.91 270 THR A O 1
#

Secondary structure (DSSP, 8-state):
-EEEEETTEEEEE------------TTS--HHHHHHHHHHHHHHHHHTT---EEE-SSS-TTS-HHHHHTS-HHHHTS-HHHHS-GGG-TTHHHHHHHHHTT-GGG----EEEE--TTEEEEE---TT--BB-TT-PBTT-EEEEEEEEETTEEEEEEEEEEE-SSBEEEE--SSSS-EEEESSTTTHHHHHHHHHHHHHHHHSEEEEE----SS-SS--HHHHHHHHHHHHHHHHHH--EEE-TT--EE---EEEEEEESSSSSSSTT-

pLDDT: mean 82.35, std 15.69, range [35.41, 97.5]

Sequence (270 aa):
KCVGSYLGHPIFKVISLKVLPCVHSVKNSTPEQKKVENEFSRLLKVAERTTGLYFSYDTNLTLSTQRLYDLGNESKMLPLWRQAEPRFLWNSYMLEALIDKKLDPYLLPVVQGSIPYGTINSSILWHEKRGADSEGHVANFVETEQIIQINGFTSSFVQVRGSIPFLWEQIVDLTYKPKFEIVRPEEAPQIAERHFLDLRKMYGSVLAVDLLNKICGHVHFERLSFLYDQIADFLVKNGYFLLNEESEKMEQLGVVRTNCIDCLDRTNIT

Foldseek 3Di:
DFDDDDVNFTKDFDPWDDDDDDDDDPPDDDPVVVVVVVVVVVVVVVVRPAGQKMFTQQDQLQDAPQLRLPDDPVLNPDQSLSVHDPQFQQCVVVCVVVVVVVVRVVDTGMFGDDDDPQKDKGWDAPPDAAAADLQLHFHGKIKIWGWDDDPQKIWIAIAIETAHHFRKDFPDDPDPGTDIDGDPPVSGVVSNVSNVVVQCVVQNAEAEDEPPDPDPDDDPVVVVVVVCVVCVVVCVVQDTWMAGPVRDIDHRNYYYYYHDPDPDDDPVVD